Protein AF-A0A7S3CV18-F1 (afdb_monomer)

pLDDT: mean 75.21, std 20.58, range [26.09, 96.94]

Organism: NCBI:txid652834

Foldseek 3Di:
DDPDDDDPPPPDPPDPDDDDPDDPDALLCVLCVQFAPPCDPVNLVVVLVVQLVVVVVVCVVVVNCPPVSCCSRCQRSNLVSLLSQQAGRQLVRCCVVPVFPQSVCVVVVGRDPSSLLRHHVNRNRPSNSNVVSVVVSVVVCCVCVVVVVVVQVVCVVVVNNDDDPVCVVVDVCCVPVVDDPCNVVVCPPPVVVVVPD

Mean predicted aligned error: 12.47 Å

Structure (mmCIF, N/CA/C/O backbone):
data_AF-A0A7S3CV18-F1
#
_entry.id   AF-A0A7S3CV18-F1
#
loop_
_atom_site.group_PDB
_atom_site.id
_atom_site.type_symbol
_atom_site.label_atom_id
_atom_site.label_alt_id
_atom_site.label_comp_id
_atom_site.label_asym_id
_atom_site.label_entity_id
_atom_site.label_seq_id
_atom_site.pdbx_PDB_ins_code
_atom_site.Cartn_x
_atom_site.Cartn_y
_atom_site.Cartn_z
_atom_site.occupancy
_atom_site.B_iso_or_equiv
_atom_site.auth_seq_id
_atom_site.auth_comp_id
_atom_site.auth_asym_id
_atom_site.auth_atom_id
_atom_site.pdbx_PDB_model_num
ATOM 1 N N . MET A 1 1 ? -21.193 18.479 18.581 1.00 40.53 1 MET A N 1
ATOM 2 C CA . MET A 1 1 ? -20.188 17.439 18.271 1.00 40.53 1 MET A CA 1
ATOM 3 C C . MET A 1 1 ? -18.850 18.138 18.249 1.00 40.53 1 MET A C 1
ATOM 5 O O . MET A 1 1 ? -18.457 18.707 17.240 1.00 40.53 1 MET A O 1
ATOM 9 N N . GLU A 1 2 ? -18.282 18.232 19.445 1.00 37.47 2 GLU A N 1
ATOM 10 C CA . GLU A 1 2 ? -17.115 19.034 19.792 1.00 37.47 2 GLU A CA 1
ATOM 11 C C . GLU A 1 2 ? -15.860 18.413 19.170 1.00 37.47 2 GLU A C 1
ATOM 13 O O . GLU A 1 2 ? -15.551 17.247 19.414 1.00 37.47 2 GLU A O 1
ATOM 18 N N . VAL A 1 3 ? -15.134 19.193 18.375 1.00 45.50 3 VAL A N 1
ATOM 19 C CA . VAL A 1 3 ? -13.764 18.878 17.967 1.00 45.50 3 VAL A CA 1
ATOM 20 C C . VAL A 1 3 ? -12.894 18.998 19.217 1.00 45.50 3 VAL A C 1
ATOM 22 O O . VAL A 1 3 ? -12.478 20.096 19.588 1.00 45.50 3 VAL A O 1
ATOM 25 N N . ARG A 1 4 ? -12.652 17.885 19.917 1.00 48.25 4 ARG A N 1
ATOM 26 C CA . ARG A 1 4 ? -11.730 17.874 21.056 1.00 48.25 4 ARG A CA 1
ATOM 27 C C . ARG A 1 4 ? -10.293 17.806 20.544 1.00 48.25 4 ARG A C 1
ATOM 29 O O . ARG A 1 4 ? -9.749 16.747 20.261 1.00 48.25 4 ARG A O 1
ATOM 36 N N . ASN A 1 5 ? -9.713 18.995 20.416 1.00 42.56 5 ASN A N 1
ATOM 37 C CA . ASN A 1 5 ? -8.278 19.229 20.400 1.00 42.56 5 ASN A CA 1
ATOM 38 C C . ASN A 1 5 ? -7.624 18.732 21.701 1.00 42.56 5 ASN A C 1
ATOM 40 O O . ASN A 1 5 ? -8.216 18.855 22.774 1.00 42.56 5 ASN A O 1
ATOM 44 N N . ARG A 1 6 ? -6.345 18.348 21.566 1.00 40.69 6 ARG A N 1
ATOM 45 C CA . ARG A 1 6 ? -5.327 18.013 22.585 1.00 40.69 6 ARG A CA 1
ATOM 46 C C . ARG A 1 6 ? -5.141 16.529 22.907 1.00 40.69 6 ARG A C 1
ATOM 48 O O . ARG A 1 6 ? -5.521 16.078 23.976 1.00 40.69 6 ARG A O 1
ATOM 55 N N . ILE A 1 7 ? -4.364 15.856 22.058 1.00 36.19 7 ILE A N 1
ATOM 56 C CA . ILE A 1 7 ? -3.134 15.173 22.493 1.00 36.19 7 ILE A CA 1
ATOM 57 C C . ILE A 1 7 ? -2.077 15.475 21.418 1.00 36.19 7 ILE A C 1
ATOM 59 O O . ILE A 1 7 ? -2.326 15.189 20.246 1.00 36.19 7 ILE A O 1
ATOM 63 N N . PRO A 1 8 ? -0.927 16.093 21.740 1.00 30.08 8 PRO A N 1
ATOM 64 C CA . PRO A 1 8 ? 0.172 16.155 20.793 1.00 30.08 8 PRO A CA 1
ATOM 65 C C . PRO A 1 8 ? 0.725 14.729 20.655 1.00 30.08 8 PRO A C 1
ATOM 67 O O . PRO A 1 8 ? 1.385 14.217 21.555 1.00 30.08 8 PRO A O 1
ATOM 70 N N . CYS A 1 9 ? 0.406 14.054 19.549 1.00 33.41 9 CYS A N 1
ATOM 71 C CA . CYS A 1 9 ? 0.981 12.756 19.211 1.00 33.41 9 CYS A CA 1
ATOM 72 C C . CYS A 1 9 ? 2.443 12.968 18.775 1.00 33.41 9 CYS A C 1
ATOM 74 O O . CYS A 1 9 ? 2.769 12.998 17.594 1.00 33.41 9 CYS A O 1
ATOM 76 N N . VAL A 1 10 ? 3.321 13.211 19.750 1.00 32.41 10 VAL A N 1
ATOM 77 C CA . VAL A 1 10 ? 4.787 13.270 19.580 1.00 32.41 10 VAL A CA 1
ATOM 78 C C . VAL A 1 10 ? 5.453 11.933 19.927 1.00 32.41 10 VAL A C 1
ATOM 80 O O . VAL A 1 10 ? 6.674 11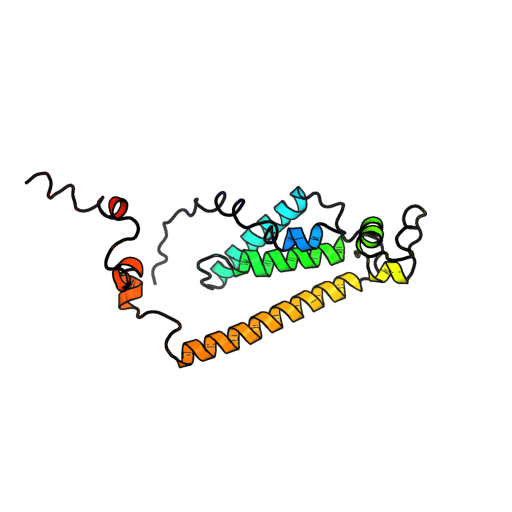.838 19.971 1.00 32.41 10 VAL A O 1
ATOM 83 N N . TYR A 1 11 ? 4.671 10.867 20.104 1.00 29.98 11 TYR A N 1
ATOM 84 C CA . TYR A 1 11 ? 5.161 9.530 20.438 1.00 29.98 11 TYR A CA 1
ATOM 85 C C . TYR A 1 11 ? 4.778 8.502 19.372 1.00 29.98 11 TYR A C 1
ATOM 87 O O . TYR A 1 11 ? 4.016 7.587 19.644 1.00 29.98 11 TYR A O 1
ATOM 95 N N . SER A 1 12 ? 5.309 8.626 18.154 1.00 30.47 12 SER A N 1
ATOM 96 C CA . SER A 1 12 ? 5.465 7.456 17.269 1.00 30.47 12 SER A CA 1
ATOM 97 C C . SER A 1 12 ? 6.468 7.711 16.143 1.00 30.47 12 SER A C 1
ATOM 99 O O . SER A 1 12 ? 6.214 7.478 14.968 1.00 30.47 12 SER A O 1
ATOM 101 N N . LEU A 1 13 ? 7.637 8.240 16.497 1.00 29.42 13 LEU A N 1
ATOM 102 C CA . LEU A 1 13 ? 8.781 8.310 15.580 1.00 29.42 13 LEU A CA 1
ATOM 103 C C . LEU A 1 13 ? 9.939 7.399 16.016 1.00 29.42 13 LEU A C 1
ATOM 105 O O . LEU A 1 13 ? 11.001 7.457 15.412 1.00 29.42 13 LEU A O 1
ATOM 109 N N . SER A 1 14 ? 9.762 6.534 17.033 1.00 31.19 14 SER A N 1
ATOM 110 C CA . SER A 1 14 ? 10.907 5.800 17.608 1.00 31.19 14 SER A CA 1
ATOM 111 C C . SER A 1 14 ? 10.683 4.369 18.139 1.00 31.19 14 SER A C 1
ATOM 113 O O . SER A 1 14 ? 11.620 3.828 18.718 1.00 31.19 14 SER A O 1
ATOM 115 N N . ALA A 1 15 ? 9.533 3.698 17.969 1.00 26.09 15 ALA A N 1
ATOM 116 C CA . ALA A 1 15 ? 9.282 2.448 18.725 1.00 26.09 15 ALA A CA 1
ATOM 117 C C . ALA A 1 15 ? 8.913 1.177 17.932 1.00 26.09 15 ALA A C 1
ATOM 119 O O . ALA A 1 15 ? 8.657 0.145 18.542 1.00 26.09 15 ALA A O 1
ATOM 120 N N . CYS A 1 16 ? 8.949 1.180 16.597 1.00 29.22 16 CYS A N 1
ATOM 121 C CA . CYS A 1 16 ? 8.680 -0.032 15.797 1.00 29.22 16 CYS A CA 1
ATOM 122 C C . CYS A 1 16 ? 9.801 -0.395 14.813 1.00 29.22 16 CYS A C 1
ATOM 124 O O . CYS A 1 16 ? 9.555 -1.028 13.792 1.00 29.22 16 CYS A O 1
ATOM 126 N N . PHE A 1 17 ? 11.045 -0.022 15.130 1.00 32.38 17 PHE A N 1
ATOM 127 C CA . PHE A 1 17 ? 12.197 -0.285 14.261 1.00 32.38 17 PHE A CA 1
ATOM 128 C C . PHE A 1 17 ? 13.063 -1.503 14.645 1.00 32.38 17 PHE A C 1
ATOM 130 O O . PHE A 1 17 ? 14.022 -1.762 13.930 1.00 32.38 17 PHE A O 1
ATOM 137 N N . CYS A 1 18 ? 12.772 -2.276 15.710 1.00 26.77 18 CYS A N 1
ATOM 138 C CA . CYS A 1 18 ? 13.787 -3.222 16.223 1.00 26.77 18 CYS A CA 1
ATOM 139 C C . CYS A 1 18 ? 13.403 -4.651 16.656 1.00 26.77 18 CYS A C 1
ATOM 141 O O . CYS A 1 18 ? 14.340 -5.389 16.932 1.00 26.77 18 CYS A O 1
ATOM 143 N N . LEU A 1 19 ? 12.149 -5.118 16.749 1.00 26.52 19 LEU A N 1
ATOM 144 C CA . LEU A 1 19 ? 11.903 -6.403 17.455 1.00 26.52 19 LEU A CA 1
ATOM 145 C C . LEU A 1 19 ? 10.909 -7.377 16.804 1.00 26.52 19 LEU A C 1
ATOM 147 O O . LEU A 1 19 ? 10.113 -8.000 17.498 1.00 26.52 19 LEU A O 1
ATOM 151 N N . LEU A 1 20 ? 11.007 -7.591 15.489 1.00 31.91 20 LEU A N 1
ATOM 152 C CA . LEU A 1 20 ? 10.551 -8.845 14.874 1.00 31.91 20 LEU A CA 1
ATOM 153 C C . LEU A 1 20 ? 11.625 -9.368 13.905 1.00 31.91 20 LEU A C 1
ATOM 155 O O . LEU A 1 20 ? 12.217 -8.580 13.166 1.00 31.91 20 LEU A O 1
ATOM 159 N N . PRO A 1 21 ? 11.926 -10.677 13.934 1.00 30.72 21 PRO A N 1
ATOM 160 C CA . PRO A 1 21 ? 13.093 -11.257 13.282 1.00 30.72 21 PRO A CA 1
ATOM 161 C C . PRO A 1 21 ? 12.967 -11.142 11.760 1.00 30.72 21 PRO A C 1
ATOM 163 O O . PRO A 1 21 ? 12.144 -11.820 11.168 1.00 30.72 21 PRO A O 1
ATOM 166 N N . PHE A 1 22 ? 13.775 -10.283 11.134 1.00 33.06 22 PHE A N 1
ATOM 167 C CA . PHE A 1 22 ? 14.189 -10.308 9.717 1.00 33.06 22 PHE A CA 1
ATOM 168 C C . PHE A 1 22 ? 13.138 -10.446 8.583 1.00 33.06 22 PHE A C 1
ATOM 170 O O . PHE A 1 22 ? 13.534 -10.445 7.420 1.00 33.06 22 PHE A O 1
ATOM 177 N N . SER A 1 23 ? 11.827 -10.470 8.844 1.00 35.78 23 SER A N 1
ATOM 178 C CA . SER A 1 23 ? 10.788 -10.629 7.807 1.00 35.78 23 SER A CA 1
ATOM 179 C C . SER A 1 23 ? 9.775 -9.481 7.712 1.00 35.78 23 SER A C 1
ATOM 181 O O . SER A 1 23 ? 8.882 -9.539 6.873 1.00 35.78 23 SER A O 1
ATOM 183 N N . SER A 1 24 ? 9.893 -8.438 8.541 1.00 38.50 24 SER A N 1
ATOM 184 C CA . SER A 1 24 ? 8.868 -7.377 8.656 1.00 38.50 24 SER A CA 1
ATOM 185 C C . SER A 1 24 ? 9.398 -5.958 8.428 1.00 38.50 24 SER A C 1
ATOM 187 O O . SER A 1 24 ? 8.759 -4.979 8.811 1.00 38.50 24 SER A O 1
ATOM 189 N N . PHE A 1 25 ? 10.563 -5.819 7.795 1.00 40.62 25 PHE A N 1
ATOM 190 C CA . PHE A 1 25 ? 11.107 -4.514 7.432 1.00 40.62 25 PHE A CA 1
ATOM 191 C C . PHE A 1 25 ? 10.325 -3.965 6.236 1.00 40.62 25 PHE A C 1
ATOM 193 O O . PHE A 1 25 ? 10.581 -4.381 5.116 1.00 40.62 25 PHE A O 1
ATOM 200 N N . CYS A 1 26 ? 9.357 -3.083 6.514 1.00 39.34 26 CYS A N 1
ATOM 201 C CA . CYS A 1 26 ? 8.642 -2.194 5.591 1.00 39.34 26 CYS A CA 1
ATOM 202 C C . CYS A 1 26 ? 8.194 -2.845 4.254 1.00 39.34 26 CYS A C 1
ATOM 204 O O . CYS A 1 26 ? 9.029 -3.150 3.407 1.00 39.34 26 CYS A O 1
ATOM 206 N N . PRO A 1 27 ? 6.885 -3.002 3.974 1.00 45.09 27 PRO A N 1
ATOM 207 C CA . PRO A 1 27 ? 6.435 -3.623 2.722 1.00 45.09 27 PRO A CA 1
ATOM 208 C C . PRO A 1 27 ? 6.989 -2.940 1.453 1.00 45.09 27 PRO A C 1
ATOM 210 O O . PRO A 1 27 ? 7.131 -3.597 0.424 1.00 45.09 27 PRO A O 1
ATOM 213 N N . SER A 1 28 ? 7.406 -1.667 1.529 1.00 45.19 28 SER A N 1
ATOM 214 C CA . SER A 1 28 ? 8.133 -0.993 0.443 1.00 45.19 28 SER A CA 1
ATOM 215 C C . SER A 1 28 ? 9.595 -1.402 0.293 1.00 45.19 28 SER A C 1
ATOM 217 O O . SER A 1 28 ? 10.126 -1.368 -0.812 1.00 45.19 28 SER A O 1
ATOM 219 N N . PHE A 1 29 ? 10.250 -1.791 1.382 1.00 45.47 29 PHE A N 1
ATOM 220 C CA . PHE A 1 29 ? 11.656 -2.180 1.402 1.00 45.47 29 PHE A CA 1
ATOM 221 C C . PHE A 1 29 ? 11.851 -3.600 0.875 1.00 45.47 29 PHE A C 1
ATOM 223 O O . PHE A 1 29 ? 12.773 -3.821 0.103 1.00 45.47 29 PHE A O 1
ATOM 230 N N . TYR A 1 30 ? 10.959 -4.542 1.206 1.00 44.94 30 TYR A N 1
ATOM 231 C CA . TYR A 1 30 ? 11.066 -5.924 0.711 1.00 44.94 30 TYR A CA 1
ATOM 232 C C . TYR A 1 30 ? 10.720 -6.059 -0.782 1.00 44.94 30 TYR A C 1
ATOM 234 O O . TYR A 1 30 ? 11.309 -6.876 -1.481 1.00 44.94 30 TYR A O 1
ATOM 242 N N . ALA A 1 31 ? 9.800 -5.234 -1.296 1.00 46.31 31 ALA A N 1
ATOM 243 C CA . ALA A 1 31 ? 9.518 -5.187 -2.732 1.00 46.31 31 ALA A CA 1
ATOM 244 C C . ALA A 1 31 ? 10.684 -4.559 -3.525 1.00 46.31 31 ALA A C 1
ATOM 246 O O . ALA A 1 31 ? 10.977 -4.989 -4.639 1.00 46.31 31 ALA A O 1
ATOM 247 N N . ALA A 1 32 ? 11.365 -3.561 -2.949 1.00 48.31 32 ALA A N 1
ATOM 248 C CA . ALA A 1 32 ? 12.416 -2.802 -3.625 1.00 48.31 32 ALA A CA 1
ATOM 249 C C . ALA A 1 32 ? 13.847 -3.346 -3.424 1.00 48.31 32 ALA A C 1
ATOM 251 O O . ALA A 1 32 ? 14.722 -3.010 -4.217 1.00 48.31 32 ALA A O 1
ATOM 252 N N . SER A 1 33 ? 14.110 -4.179 -2.410 1.00 52.44 33 SER A N 1
ATOM 253 C CA . SER A 1 33 ? 15.471 -4.596 -2.015 1.00 52.44 33 SER A CA 1
ATOM 254 C C . SER A 1 33 ? 16.206 -5.495 -3.016 1.00 52.44 33 SER A C 1
ATOM 256 O O . SER A 1 33 ? 17.410 -5.684 -2.868 1.00 52.44 33 SER A O 1
ATOM 258 N N . GLY A 1 34 ? 15.513 -6.043 -4.018 1.00 56.22 34 GLY A N 1
ATOM 259 C CA . GLY A 1 34 ? 16.128 -6.828 -5.092 1.00 56.22 34 GLY A CA 1
ATOM 260 C C . GLY A 1 34 ? 16.497 -5.974 -6.313 1.00 56.22 34 GLY A C 1
ATOM 261 O O . GLY A 1 34 ? 17.673 -5.696 -6.530 1.00 56.22 34 GLY A O 1
ATOM 262 N N . PRO A 1 35 ? 15.520 -5.552 -7.142 1.00 53.25 35 PRO A N 1
ATOM 263 C CA . PRO A 1 35 ? 15.814 -4.983 -8.456 1.00 53.25 35 PRO A CA 1
ATOM 264 C C . PRO A 1 35 ? 15.966 -3.451 -8.521 1.00 53.25 35 PRO A C 1
ATOM 266 O O . PRO A 1 35 ? 16.275 -2.937 -9.595 1.00 53.25 35 PRO A O 1
ATOM 269 N N . VAL A 1 36 ? 15.714 -2.693 -7.445 1.00 55.16 36 VAL A N 1
ATOM 270 C CA . VAL A 1 36 ? 15.617 -1.219 -7.498 1.00 55.16 36 VAL A CA 1
ATOM 271 C C . VAL A 1 36 ? 16.916 -0.571 -7.032 1.00 55.16 36 VAL A C 1
ATOM 273 O O . VAL A 1 36 ? 17.214 -0.567 -5.845 1.00 55.16 36 VAL A O 1
ATOM 276 N N . THR A 1 37 ? 17.698 -0.006 -7.949 1.00 56.94 37 THR A N 1
ATOM 277 C CA . THR A 1 37 ? 19.105 0.332 -7.649 1.00 56.94 37 THR A CA 1
ATOM 278 C C . THR A 1 37 ? 19.547 1.748 -7.936 1.00 56.94 37 THR A C 1
ATOM 280 O O . THR A 1 37 ? 20.731 2.049 -7.828 1.00 56.94 37 THR A O 1
ATOM 283 N N . TYR A 1 38 ? 18.604 2.653 -8.192 1.00 53.03 38 TYR A N 1
ATOM 284 C CA . TYR A 1 38 ? 18.920 4.083 -8.221 1.00 53.03 38 TYR A CA 1
ATOM 285 C C . TYR A 1 38 ? 18.286 4.883 -7.090 1.00 53.03 38 TYR A C 1
ATOM 287 O O . TYR A 1 38 ? 18.886 5.846 -6.625 1.00 53.03 38 TYR A O 1
ATOM 295 N N . LEU A 1 39 ? 17.111 4.475 -6.600 1.00 60.50 39 LEU A N 1
ATOM 296 C CA . LEU A 1 39 ? 16.618 5.028 -5.347 1.00 60.50 39 LEU A CA 1
ATOM 297 C C . LEU A 1 39 ? 17.489 4.459 -4.239 1.00 60.50 39 LEU A C 1
ATOM 299 O O . LEU A 1 39 ? 17.452 3.257 -3.959 1.00 60.50 39 LEU A O 1
ATOM 303 N N . SER A 1 40 ? 18.282 5.325 -3.616 1.00 60.81 40 SER A N 1
ATOM 304 C CA . SER A 1 40 ? 18.926 4.954 -2.372 1.00 60.81 40 SER A CA 1
ATOM 305 C C . SER A 1 40 ? 17.832 4.539 -1.384 1.00 60.81 40 SER A C 1
ATOM 307 O O . SER A 1 40 ? 16.691 5.007 -1.445 1.00 60.81 40 SER A O 1
ATOM 309 N N . HIS A 1 41 ? 18.155 3.658 -0.441 1.00 67.00 41 HIS A N 1
ATOM 310 C CA . HIS A 1 41 ? 17.218 3.289 0.623 1.00 67.00 41 HIS A CA 1
ATOM 311 C C . HIS A 1 41 ? 16.655 4.514 1.370 1.00 67.00 41 HIS A C 1
ATOM 313 O O . HIS A 1 41 ? 15.549 4.461 1.904 1.00 67.00 41 HIS A O 1
ATOM 319 N N . ILE A 1 42 ? 17.388 5.632 1.342 1.00 75.69 42 ILE A N 1
ATOM 320 C CA . ILE A 1 42 ? 16.976 6.931 1.868 1.00 75.69 42 ILE A CA 1
ATOM 321 C C . ILE A 1 42 ? 15.847 7.538 1.025 1.00 75.69 42 ILE A C 1
ATOM 323 O O . ILE A 1 42 ? 14.848 7.974 1.589 1.00 75.69 42 ILE A O 1
ATOM 327 N N . ASP A 1 43 ? 15.943 7.521 -0.305 1.00 80.31 43 ASP A N 1
ATOM 328 C CA . ASP A 1 43 ? 14.910 8.088 -1.184 1.00 80.31 43 ASP A CA 1
ATOM 329 C C . ASP A 1 43 ? 13.587 7.326 -1.056 1.00 80.31 43 ASP A C 1
ATOM 331 O O . ASP A 1 43 ? 12.520 7.930 -0.930 1.00 80.31 43 ASP A O 1
ATOM 335 N N . VAL A 1 44 ? 13.651 5.989 -1.007 1.00 79.88 44 VAL A N 1
ATOM 336 C CA . VAL A 1 44 ? 12.465 5.147 -0.767 1.00 79.88 44 VAL A CA 1
ATOM 337 C C . VAL A 1 44 ? 11.851 5.461 0.598 1.00 79.88 44 VAL A C 1
ATOM 339 O O . VAL A 1 44 ? 10.629 5.561 0.707 1.00 79.88 44 VAL A O 1
ATOM 342 N N . ALA A 1 45 ? 12.674 5.673 1.629 1.00 81.12 45 ALA A N 1
ATOM 343 C CA . ALA A 1 45 ? 12.196 6.043 2.959 1.00 81.12 45 ALA A CA 1
ATOM 344 C C . ALA A 1 45 ? 11.523 7.427 2.977 1.00 81.12 45 ALA A C 1
ATOM 346 O O . ALA A 1 45 ? 10.474 7.585 3.603 1.00 81.12 45 ALA A O 1
ATOM 347 N N . VAL A 1 46 ? 12.068 8.413 2.257 1.00 89.44 46 VAL A N 1
ATOM 348 C CA . VAL A 1 46 ? 11.464 9.750 2.128 1.00 89.44 46 VAL A CA 1
ATOM 349 C C . VAL A 1 46 ? 10.111 9.669 1.418 1.00 89.44 46 VAL A C 1
ATOM 351 O O . VAL A 1 46 ? 9.129 10.236 1.901 1.00 89.44 46 VAL A O 1
ATOM 354 N N . LEU A 1 47 ? 10.030 8.926 0.311 1.00 88.44 47 LEU A N 1
ATOM 355 C CA . LEU A 1 47 ? 8.778 8.724 -0.422 1.00 88.44 47 LEU A CA 1
ATOM 356 C C . LEU A 1 47 ? 7.733 7.987 0.426 1.00 88.44 47 LEU A C 1
ATOM 358 O O . LEU A 1 47 ? 6.568 8.387 0.449 1.00 88.44 47 LEU A O 1
ATOM 362 N N . ALA A 1 48 ? 8.147 6.956 1.165 1.00 86.88 48 ALA A N 1
ATOM 363 C CA . ALA A 1 48 ? 7.284 6.235 2.094 1.00 86.88 48 ALA A CA 1
ATOM 364 C C . ALA A 1 48 ? 6.770 7.145 3.220 1.00 86.88 48 ALA A C 1
ATOM 366 O O . ALA A 1 48 ? 5.574 7.141 3.509 1.00 86.88 48 ALA A O 1
ATOM 367 N N . GLY A 1 49 ? 7.634 7.975 3.811 1.00 88.00 49 GLY A N 1
ATOM 368 C CA . GLY A 1 49 ? 7.244 8.949 4.832 1.00 88.00 49 GLY A CA 1
ATOM 369 C C . GLY A 1 49 ? 6.237 9.975 4.307 1.00 88.00 49 GLY A C 1
ATOM 370 O O . GLY A 1 49 ? 5.215 10.227 4.945 1.00 88.00 49 GLY A O 1
ATOM 371 N N . ALA A 1 50 ? 6.469 10.518 3.109 1.00 93.19 50 ALA A N 1
ATOM 372 C CA . ALA A 1 50 ? 5.537 11.445 2.470 1.00 93.19 50 ALA A CA 1
ATOM 373 C C . ALA A 1 50 ? 4.177 10.787 2.174 1.00 93.19 50 ALA A C 1
ATOM 375 O O . ALA A 1 50 ? 3.129 11.378 2.448 1.00 93.19 50 ALA A O 1
ATOM 376 N N . ALA A 1 51 ? 4.181 9.553 1.662 1.00 92.38 51 ALA A N 1
ATOM 377 C CA . ALA A 1 51 ? 2.962 8.797 1.391 1.00 92.38 51 ALA A CA 1
ATOM 378 C C . ALA A 1 51 ? 2.194 8.445 2.670 1.00 92.38 51 ALA A C 1
ATOM 380 O O . ALA A 1 51 ? 0.972 8.582 2.687 1.00 92.38 51 ALA A O 1
ATOM 381 N N . TYR A 1 52 ? 2.892 8.074 3.747 1.00 94.62 52 TYR A N 1
ATOM 382 C CA . TYR A 1 52 ? 2.296 7.858 5.065 1.00 94.62 52 TYR A CA 1
ATOM 383 C C . TYR A 1 52 ? 1.588 9.118 5.566 1.00 94.62 52 TYR A C 1
ATOM 385 O O . TYR A 1 52 ? 0.393 9.076 5.855 1.00 94.62 52 TYR A O 1
ATOM 393 N N . VAL A 1 53 ? 2.293 10.255 5.613 1.00 95.75 53 VAL A N 1
ATOM 394 C CA . VAL A 1 53 ? 1.724 11.521 6.103 1.00 95.75 53 VAL A CA 1
ATOM 395 C C . VAL A 1 53 ? 0.524 11.929 5.251 1.00 95.75 53 VAL A C 1
ATOM 397 O O . VAL A 1 53 ? -0.511 12.320 5.794 1.00 95.75 53 VAL A O 1
ATOM 400 N N . GLY A 1 54 ? 0.629 11.805 3.925 1.00 95.88 54 GLY A N 1
ATOM 401 C CA . GLY A 1 54 ? -0.475 12.078 3.008 1.00 95.88 54 GLY A CA 1
ATOM 402 C C . GLY A 1 54 ? -1.688 11.177 3.253 1.00 95.88 54 GLY A C 1
ATOM 403 O O . GLY A 1 54 ? -2.809 11.679 3.344 1.00 95.88 54 GLY A O 1
ATOM 404 N N . ALA A 1 55 ? -1.471 9.869 3.407 1.00 94.19 55 ALA A N 1
ATOM 405 C CA . ALA A 1 55 ? -2.524 8.888 3.655 1.00 94.19 55 ALA A CA 1
ATOM 406 C C . ALA A 1 55 ? -3.190 9.077 5.027 1.00 94.19 55 ALA A C 1
ATOM 408 O O . ALA A 1 55 ? -4.415 9.074 5.105 1.00 94.19 55 ALA A O 1
ATOM 409 N N . HIS A 1 56 ? -2.416 9.333 6.082 1.00 95.31 56 HIS A N 1
ATOM 410 C CA . HIS A 1 56 ? -2.937 9.651 7.413 1.00 95.31 56 HIS A CA 1
ATOM 411 C C . HIS A 1 56 ? -3.872 10.872 7.369 1.00 95.31 56 HIS A C 1
ATOM 413 O O . HIS A 1 56 ? -5.037 10.802 7.762 1.00 95.31 56 HIS A O 1
ATOM 419 N N . HIS A 1 57 ? -3.417 11.984 6.777 1.00 95.94 57 HIS A N 1
ATOM 420 C CA . HIS A 1 57 ? -4.250 13.184 6.638 1.00 95.94 57 HIS A CA 1
ATOM 421 C C . HIS A 1 57 ? -5.464 12.957 5.730 1.00 95.94 57 HIS A C 1
ATOM 423 O O . HIS A 1 57 ? -6.506 13.588 5.927 1.00 95.94 57 HIS A O 1
ATOM 429 N N . LEU A 1 58 ? -5.350 12.081 4.730 1.00 96.44 58 LEU A N 1
ATOM 430 C CA . LEU A 1 58 ? -6.475 11.689 3.889 1.00 96.44 58 LEU A CA 1
ATOM 431 C C . LEU A 1 58 ? -7.533 10.936 4.703 1.00 96.44 58 LEU A C 1
ATOM 433 O O . LEU A 1 58 ? -8.705 11.296 4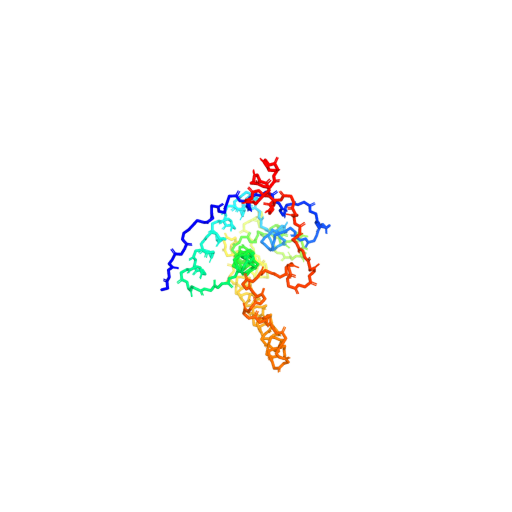.617 1.00 96.44 58 LEU A O 1
ATOM 437 N N . LEU A 1 59 ? -7.148 9.956 5.524 1.00 94.44 59 LEU A N 1
ATOM 438 C CA . LEU A 1 59 ? -8.095 9.218 6.367 1.00 94.44 59 LEU A CA 1
ATOM 439 C C . LEU A 1 59 ? -8.773 10.121 7.400 1.00 94.44 59 LEU A C 1
ATOM 441 O O . LEU A 1 59 ? -9.997 10.065 7.537 1.00 94.44 59 LEU A O 1
ATOM 445 N N . LEU A 1 60 ? -8.025 11.040 8.020 1.00 94.00 60 LEU A N 1
ATOM 446 C CA . LEU A 1 60 ? -8.598 12.055 8.910 1.00 94.00 60 LEU A CA 1
ATOM 447 C C . LEU A 1 60 ? -9.622 12.942 8.188 1.00 94.00 60 LEU A C 1
ATOM 449 O O . LEU A 1 60 ? -10.714 13.185 8.707 1.00 94.00 60 LEU A O 1
ATOM 453 N N . LYS A 1 61 ? -9.316 13.394 6.963 1.00 96.50 61 LYS A N 1
ATOM 454 C CA . LYS A 1 61 ? -10.259 14.173 6.138 1.00 96.50 61 LYS A CA 1
ATOM 455 C C . LYS A 1 61 ? -11.506 13.371 5.769 1.00 96.50 61 LYS A C 1
ATOM 457 O O . LYS A 1 61 ? -12.597 13.938 5.727 1.00 96.50 61 LYS A O 1
ATOM 462 N N . LEU A 1 62 ? -11.352 12.073 5.521 1.00 96.06 62 LEU A N 1
ATOM 463 C CA . LEU A 1 62 ? -12.450 11.155 5.219 1.00 96.06 62 LEU A CA 1
ATOM 464 C C . LEU A 1 62 ? -13.217 10.697 6.470 1.00 96.06 62 LEU A C 1
ATOM 466 O O . LEU A 1 62 ? -14.225 10.007 6.329 1.00 96.06 62 LEU A O 1
ATOM 470 N N . LYS A 1 63 ? -12.786 11.104 7.675 1.00 95.50 63 LYS A N 1
ATOM 471 C CA . LYS A 1 63 ? -13.347 10.671 8.966 1.00 95.50 63 LYS A CA 1
ATOM 472 C C . LYS A 1 63 ? -13.347 9.146 9.123 1.00 95.50 63 LYS A C 1
ATOM 474 O O . LYS A 1 63 ? -14.276 8.576 9.694 1.00 95.50 63 LYS A O 1
ATOM 479 N N . ILE A 1 64 ? -12.317 8.498 8.587 1.00 94.00 64 ILE A N 1
ATOM 480 C CA . ILE A 1 64 ? -12.064 7.073 8.779 1.00 94.00 64 ILE A CA 1
ATOM 481 C C . ILE A 1 64 ? -11.173 6.948 10.012 1.00 94.00 64 ILE A C 1
ATOM 483 O O . ILE A 1 64 ? -10.050 7.445 10.015 1.00 94.00 64 ILE A O 1
ATOM 487 N N . ASP A 1 65 ? -11.709 6.322 11.055 1.00 89.31 65 ASP A N 1
ATOM 488 C CA . ASP A 1 65 ? -11.017 6.109 12.323 1.00 89.31 65 ASP A CA 1
ATOM 489 C C . ASP A 1 65 ? -10.197 4.815 12.253 1.00 89.31 65 ASP A C 1
ATOM 491 O O . ASP A 1 65 ? -10.718 3.715 12.453 1.00 89.31 65 ASP A O 1
ATOM 495 N N . ASP A 1 66 ? -8.929 4.958 11.872 1.00 91.62 66 ASP A N 1
ATOM 496 C CA . ASP A 1 66 ? -7.924 3.897 11.894 1.00 91.62 66 ASP A CA 1
ATOM 497 C C . ASP A 1 66 ? -7.025 4.098 13.126 1.00 91.62 66 ASP A C 1
ATOM 499 O O . ASP A 1 66 ? -6.081 4.887 13.072 1.00 91.62 66 ASP A O 1
ATOM 503 N N . PRO A 1 67 ? -7.308 3.423 14.256 1.00 87.38 67 PRO A N 1
ATOM 504 C CA . PRO A 1 67 ? -6.713 3.756 15.552 1.00 87.38 67 PRO A CA 1
ATOM 505 C C . PRO A 1 67 ? -5.201 3.516 15.625 1.00 87.38 67 PRO A C 1
ATOM 507 O O . PRO A 1 67 ? -4.553 4.008 16.545 1.00 87.38 67 PRO A O 1
ATOM 510 N N . LEU A 1 68 ? -4.646 2.733 14.696 1.00 89.50 68 LEU A N 1
ATOM 511 C CA . LEU A 1 68 ? -3.229 2.367 14.669 1.00 89.50 68 LEU A CA 1
ATOM 512 C C . LEU A 1 68 ? -2.512 2.859 13.406 1.00 89.50 68 LEU A C 1
ATOM 514 O O . LEU A 1 68 ? -1.362 2.479 13.195 1.00 89.50 68 LEU A O 1
ATOM 518 N N . ASP A 1 69 ? -3.181 3.645 12.553 1.00 90.50 69 ASP A N 1
ATOM 519 C CA . ASP A 1 69 ? -2.683 4.007 11.219 1.00 90.50 69 ASP A CA 1
ATOM 520 C C . ASP A 1 69 ? -2.206 2.778 10.408 1.00 90.50 69 ASP A C 1
ATOM 522 O O . ASP A 1 69 ? -1.236 2.830 9.637 1.00 90.50 69 ASP A O 1
ATOM 526 N N . ALA A 1 70 ? -2.916 1.652 10.546 1.00 89.81 70 ALA A N 1
ATOM 527 C CA . ALA A 1 70 ? -2.583 0.406 9.868 1.00 89.81 70 ALA A CA 1
ATOM 528 C C . ALA A 1 70 ? -2.752 0.520 8.342 1.00 89.81 70 ALA A C 1
ATOM 530 O O . ALA A 1 70 ? -1.909 0.037 7.580 1.00 89.81 70 ALA A O 1
ATOM 531 N N . ALA A 1 71 ? -3.810 1.176 7.865 1.00 89.00 71 ALA A N 1
ATOM 532 C CA . ALA A 1 71 ? -4.042 1.377 6.441 1.00 89.00 71 ALA A CA 1
ATOM 533 C C . ALA A 1 71 ? -2.988 2.309 5.806 1.00 89.00 71 ALA A C 1
ATOM 535 O O . ALA A 1 71 ? -2.399 1.895 4.803 1.00 89.00 71 ALA A O 1
ATOM 536 N N . PRO A 1 72 ? -2.661 3.504 6.346 1.00 92.31 72 PRO A N 1
ATOM 537 C CA . PRO A 1 72 ? -1.580 4.349 5.834 1.00 92.31 72 PRO A CA 1
ATOM 538 C C . PRO A 1 72 ? -0.247 3.611 5.663 1.00 92.31 72 PRO A C 1
ATOM 540 O O . PRO A 1 72 ? 0.355 3.691 4.589 1.00 92.31 72 PRO A O 1
ATOM 543 N N . ILE A 1 73 ? 0.198 2.849 6.670 1.00 88.44 73 ILE A N 1
ATOM 544 C CA . ILE A 1 73 ? 1.520 2.204 6.639 1.00 88.44 73 ILE A CA 1
ATOM 545 C C . ILE A 1 73 ? 1.555 0.889 5.843 1.00 88.44 73 ILE A C 1
ATOM 547 O O . ILE A 1 73 ? 2.570 0.580 5.218 1.00 88.44 73 ILE A O 1
ATOM 551 N N . HIS A 1 74 ? 0.467 0.112 5.816 1.00 86.38 74 HIS A N 1
ATOM 552 C CA . HIS A 1 74 ? 0.455 -1.183 5.126 1.00 86.38 74 HIS A CA 1
ATOM 553 C C . HIS A 1 74 ? -0.163 -1.121 3.729 1.00 86.38 74 HIS A C 1
ATOM 555 O O . HIS A 1 74 ? 0.396 -1.702 2.800 1.00 86.38 74 HIS A O 1
ATOM 561 N N . LEU A 1 75 ? -1.284 -0.415 3.549 1.00 88.56 75 LEU A N 1
ATOM 562 C CA . LEU A 1 75 ? -1.966 -0.335 2.256 1.00 88.56 75 LEU A CA 1
ATOM 563 C C . LEU A 1 75 ? -1.313 0.706 1.346 1.00 88.56 75 LEU A C 1
ATOM 565 O O . LEU A 1 75 ? -0.891 0.370 0.244 1.00 88.56 75 LEU A O 1
ATOM 569 N N . PHE A 1 76 ? -1.208 1.960 1.793 1.00 90.38 76 PHE A N 1
ATOM 570 C CA . PHE A 1 76 ? -0.735 3.049 0.930 1.00 90.38 76 PHE A CA 1
ATOM 571 C C . PHE A 1 76 ? 0.776 2.978 0.702 1.00 90.38 76 PHE A C 1
ATOM 573 O O . PHE A 1 76 ? 1.230 2.940 -0.442 1.00 90.38 76 PHE A O 1
ATOM 580 N N . VAL A 1 77 ? 1.558 2.907 1.780 1.00 90.81 77 VAL A N 1
ATOM 581 C CA . VAL A 1 77 ? 3.022 2.795 1.688 1.00 90.81 77 VAL A CA 1
ATOM 582 C C . VAL A 1 77 ? 3.438 1.455 1.063 1.00 90.81 77 VAL A C 1
ATOM 584 O O . VAL A 1 77 ? 4.330 1.422 0.211 1.00 90.81 77 VAL A O 1
ATOM 587 N N . GLY A 1 78 ? 2.742 0.360 1.385 1.00 84.19 78 GLY A N 1
ATOM 588 C CA . GLY A 1 78 ? 2.959 -0.936 0.737 1.00 84.19 78 GLY A CA 1
ATOM 589 C C . GLY A 1 78 ? 2.699 -0.899 -0.772 1.00 84.19 78 GLY A C 1
ATOM 590 O O . GLY A 1 78 ? 3.561 -1.312 -1.548 1.00 84.19 78 GLY A O 1
ATOM 591 N N . ALA A 1 79 ? 1.567 -0.332 -1.205 1.00 89.19 79 ALA A N 1
ATOM 592 C CA . ALA A 1 79 ? 1.254 -0.171 -2.626 1.00 89.19 79 ALA A CA 1
ATOM 593 C C . ALA A 1 79 ? 2.283 0.710 -3.348 1.00 89.19 79 ALA A C 1
ATOM 595 O O . ALA A 1 79 ? 2.714 0.363 -4.446 1.00 89.19 79 ALA A O 1
ATOM 596 N N .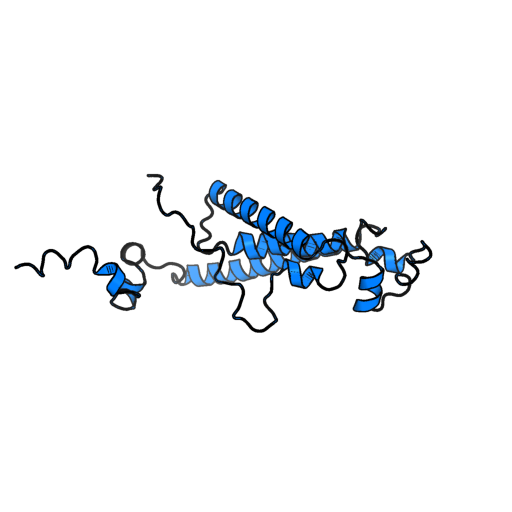 LEU A 1 80 ? 2.731 1.808 -2.726 1.00 89.75 80 LEU A N 1
ATOM 597 C CA . LEU A 1 80 ? 3.803 2.638 -3.277 1.00 89.75 80 LEU A CA 1
ATOM 598 C C . LEU A 1 80 ? 5.074 1.817 -3.518 1.00 89.75 80 LEU A C 1
ATOM 600 O O . LEU A 1 80 ? 5.669 1.917 -4.585 1.00 89.75 80 LEU A O 1
ATOM 604 N N . GLY A 1 81 ? 5.457 0.973 -2.563 1.00 84.25 81 GLY A N 1
ATOM 605 C CA . GLY A 1 81 ? 6.596 0.068 -2.698 1.00 84.25 81 GLY A CA 1
ATOM 606 C C . GLY A 1 81 ? 6.523 -0.830 -3.927 1.00 84.25 81 GLY A C 1
ATOM 607 O O . GLY A 1 81 ? 7.460 -0.890 -4.719 1.00 84.25 81 GLY A O 1
ATOM 608 N N . VAL A 1 82 ? 5.374 -1.477 -4.111 1.00 88.00 82 VAL A N 1
ATOM 609 C CA . VAL A 1 82 ? 5.102 -2.348 -5.262 1.00 88.00 82 VAL A CA 1
ATOM 610 C C . VAL A 1 82 ? 5.123 -1.556 -6.579 1.00 88.00 82 VAL A C 1
ATOM 612 O O . VAL A 1 82 ? 5.698 -2.009 -7.569 1.00 88.00 82 VAL A O 1
ATOM 615 N N . LEU A 1 83 ? 4.582 -0.333 -6.593 1.00 91.06 83 LEU A N 1
ATOM 616 C CA . LEU A 1 83 ? 4.643 0.549 -7.764 1.00 91.06 83 LEU A CA 1
ATOM 617 C C . LEU A 1 83 ? 6.073 0.975 -8.107 1.00 91.06 83 LEU A C 1
ATOM 619 O O . LEU A 1 83 ? 6.429 0.997 -9.286 1.00 91.06 83 LEU A O 1
ATOM 623 N N . LEU A 1 84 ? 6.905 1.284 -7.108 1.00 89.69 84 LEU A N 1
ATOM 624 C CA . LEU A 1 84 ? 8.299 1.677 -7.330 1.00 89.69 84 LEU A CA 1
ATOM 625 C C . LEU A 1 84 ? 9.092 0.582 -8.055 1.00 89.69 84 LEU A C 1
ATOM 627 O O . LEU A 1 84 ? 9.919 0.916 -8.899 1.00 89.69 84 LEU A O 1
ATOM 631 N N . VAL A 1 85 ? 8.788 -0.701 -7.833 1.00 87.25 85 VAL A N 1
ATOM 632 C CA . VAL A 1 85 ? 9.368 -1.806 -8.623 1.00 87.25 85 VAL A CA 1
ATOM 633 C C . VAL A 1 85 ? 9.006 -1.675 -10.105 1.00 87.25 85 VAL A C 1
ATOM 635 O O . VAL A 1 85 ? 9.875 -1.777 -10.968 1.00 87.25 85 VAL A O 1
ATOM 638 N N . GLY A 1 86 ? 7.741 -1.383 -10.418 1.00 89.00 86 GLY A N 1
ATOM 639 C CA . GLY A 1 86 ? 7.268 -1.207 -11.796 1.00 89.00 86 GLY A CA 1
ATOM 640 C C . GLY A 1 86 ? 7.924 -0.039 -12.541 1.00 89.00 86 GLY A C 1
ATOM 641 O O . GLY A 1 86 ? 8.062 -0.084 -13.764 1.00 89.00 86 GLY A O 1
ATOM 642 N N . PHE A 1 87 ? 8.367 0.991 -11.819 1.00 90.44 87 PHE A N 1
ATOM 643 C CA . PHE A 1 87 ? 9.081 2.128 -12.403 1.00 90.44 87 PHE A CA 1
ATOM 644 C C . PHE A 1 87 ? 10.596 1.922 -12.457 1.00 90.44 87 PHE A C 1
ATOM 646 O O . PHE A 1 87 ? 11.211 2.228 -13.480 1.00 90.44 87 PHE A O 1
ATOM 653 N N . PHE A 1 88 ? 11.187 1.397 -11.381 1.00 87.62 88 PHE A N 1
ATOM 654 C CA . PHE A 1 88 ? 12.626 1.464 -11.128 1.00 87.62 88 PHE A CA 1
ATOM 655 C C . PHE A 1 88 ? 13.348 0.105 -11.088 1.00 87.62 88 PHE A C 1
ATOM 657 O O . PHE A 1 88 ? 14.515 0.065 -10.701 1.00 87.62 88 PHE A O 1
ATOM 664 N N . ALA A 1 89 ? 12.714 -1.003 -11.485 1.00 86.31 89 ALA A N 1
ATOM 665 C CA . ALA A 1 89 ? 13.416 -2.283 -11.613 1.00 86.31 89 ALA A CA 1
ATOM 666 C C . ALA A 1 89 ? 14.507 -2.207 -12.695 1.00 86.31 89 ALA A C 1
ATOM 668 O O . ALA A 1 89 ? 14.223 -2.074 -13.886 1.00 86.31 89 ALA A O 1
ATOM 669 N N . HIS A 1 90 ? 15.763 -2.283 -12.275 1.00 84.12 90 HIS A N 1
ATOM 670 C CA . HIS A 1 90 ? 16.918 -2.122 -13.141 1.00 84.12 90 HIS A CA 1
ATOM 671 C C . HIS A 1 90 ? 17.326 -3.471 -13.768 1.00 84.12 90 HIS A C 1
ATOM 673 O O . HIS A 1 90 ? 17.444 -4.467 -13.048 1.00 84.12 90 HIS A O 1
ATOM 679 N N . PRO A 1 91 ? 17.621 -3.523 -15.081 1.00 81.94 91 PRO A N 1
ATOM 680 C CA . PRO A 1 91 ? 17.888 -4.760 -15.825 1.00 81.94 91 PRO A CA 1
ATOM 681 C C . PRO A 1 91 ? 18.981 -5.635 -15.211 1.00 81.94 91 PRO A C 1
ATOM 683 O O . PRO A 1 91 ? 18.790 -6.839 -15.083 1.00 81.94 91 PRO A O 1
ATOM 686 N N . MET A 1 92 ? 20.099 -5.047 -14.770 1.00 79.81 92 MET A N 1
ATOM 687 C CA . MET A 1 92 ? 21.181 -5.817 -14.134 1.00 79.81 92 MET A CA 1
ATOM 688 C C . MET A 1 92 ? 20.717 -6.612 -12.908 1.00 79.81 92 MET A C 1
ATOM 690 O O . MET A 1 92 ? 21.072 -7.774 -12.768 1.00 79.81 92 MET A O 1
ATOM 694 N N . PHE A 1 93 ? 19.900 -6.013 -12.044 1.00 80.88 93 PHE A N 1
ATOM 695 C CA . PHE A 1 93 ? 19.464 -6.652 -10.802 1.00 80.88 93 PHE A CA 1
ATOM 696 C C . PHE A 1 93 ? 18.303 -7.611 -11.036 1.00 80.88 93 PHE A C 1
ATOM 698 O O . PHE A 1 93 ? 18.203 -8.629 -10.364 1.00 80.88 93 PHE A O 1
ATOM 705 N N . VAL A 1 94 ? 17.461 -7.334 -12.035 1.00 81.81 94 VAL A N 1
ATOM 706 C CA . VAL A 1 94 ? 16.468 -8.301 -12.519 1.00 81.81 94 VAL A CA 1
ATOM 707 C C . VAL A 1 94 ? 17.162 -9.548 -13.078 1.00 81.81 94 VAL A C 1
ATOM 709 O O . VAL A 1 94 ? 16.748 -10.665 -12.776 1.00 81.81 94 VAL A O 1
ATOM 712 N N . SER A 1 95 ? 18.241 -9.372 -13.845 1.00 81.50 95 SER A N 1
ATOM 713 C CA . SER A 1 95 ? 19.045 -10.478 -14.373 1.00 81.50 95 SER A CA 1
ATOM 714 C C . SER A 1 95 ? 19.710 -11.288 -13.260 1.00 81.50 95 SER A C 1
ATOM 716 O O . SER A 1 95 ? 19.708 -12.510 -13.334 1.00 81.50 95 SER A O 1
ATOM 718 N N . ASP A 1 96 ? 20.272 -10.623 -12.250 1.00 82.00 96 ASP A N 1
ATOM 719 C CA . ASP A 1 96 ? 20.975 -11.269 -11.134 1.00 82.00 96 ASP A CA 1
ATOM 720 C C . ASP A 1 96 ? 20.008 -12.013 -10.197 1.00 82.00 96 ASP A C 1
ATOM 722 O O . ASP A 1 96 ? 20.230 -13.168 -9.844 1.00 82.00 96 ASP A O 1
ATOM 726 N N . ALA A 1 97 ? 18.875 -11.390 -9.857 1.00 82.06 97 ALA A N 1
ATOM 727 C CA . ALA A 1 97 ? 17.895 -11.967 -8.939 1.00 82.06 97 ALA A CA 1
ATOM 728 C C . ALA A 1 97 ? 17.028 -13.067 -9.573 1.00 82.06 97 ALA A C 1
ATOM 730 O O . ALA A 1 97 ? 16.648 -14.017 -8.889 1.00 82.06 97 ALA A O 1
ATOM 731 N N . TYR A 1 98 ? 16.681 -12.931 -10.858 1.00 80.75 98 TYR A N 1
ATOM 732 C CA . TYR A 1 98 ? 15.698 -13.800 -11.520 1.00 80.75 98 TYR A CA 1
ATOM 733 C C . TYR A 1 98 ? 16.255 -14.580 -12.719 1.00 80.75 98 TYR A C 1
ATOM 735 O O . TYR A 1 98 ? 15.512 -15.347 -13.328 1.00 80.75 98 TYR A O 1
ATOM 743 N N . GLY A 1 99 ? 17.534 -14.413 -13.072 1.00 81.62 99 GLY A N 1
ATOM 744 C CA . GLY A 1 99 ? 18.170 -15.164 -14.160 1.00 81.62 99 GLY A CA 1
ATOM 745 C C . GLY A 1 99 ? 17.608 -14.856 -15.552 1.00 81.62 99 GLY A C 1
ATOM 746 O O . GLY A 1 99 ? 17.616 -15.725 -16.418 1.00 81.62 99 GLY A O 1
ATOM 747 N N . VAL A 1 100 ? 17.075 -13.648 -15.772 1.00 79.38 100 VAL A N 1
ATOM 748 C CA . VAL A 1 100 ? 16.440 -13.272 -17.047 1.00 79.38 100 VAL A CA 1
ATOM 749 C C . VAL A 1 100 ? 17.499 -13.009 -18.121 1.00 79.38 100 VAL A C 1
ATOM 751 O O . VAL A 1 100 ? 18.243 -12.027 -18.060 1.00 79.38 100 VAL A O 1
ATOM 754 N N . GLU A 1 101 ? 17.542 -13.874 -19.134 1.00 73.81 101 GLU A N 1
ATOM 755 C CA . GLU A 1 101 ? 18.402 -13.711 -20.309 1.00 73.81 101 GLU A CA 1
ATOM 756 C C . GLU A 1 101 ? 18.038 -12.430 -21.093 1.00 73.81 101 GLU A C 1
ATOM 758 O O . GLU A 1 101 ? 16.879 -12.014 -21.149 1.00 73.81 101 GLU A O 1
ATOM 763 N N . GLY A 1 102 ? 19.040 -11.750 -21.662 1.00 74.00 102 GLY A N 1
ATOM 764 C CA . GLY A 1 102 ? 18.847 -10.504 -22.424 1.00 74.00 102 GLY A CA 1
ATOM 765 C C . GLY A 1 102 ? 18.758 -9.214 -21.591 1.00 74.00 102 GLY A C 1
ATOM 766 O O . GLY A 1 102 ? 18.725 -8.119 -22.153 1.00 74.00 102 GLY A O 1
ATOM 767 N N . CYS A 1 103 ? 18.762 -9.311 -20.254 1.00 76.56 103 CYS A N 1
ATOM 768 C CA . CYS A 1 103 ? 18.935 -8.156 -19.361 1.00 76.56 103 CYS A CA 1
ATOM 769 C C . CYS A 1 103 ? 20.408 -7.856 -19.033 1.00 76.56 103 CYS A C 1
ATOM 771 O O . CYS A 1 103 ? 20.769 -6.704 -18.781 1.00 76.56 103 CYS A O 1
ATOM 773 N N . ALA A 1 104 ? 21.281 -8.868 -19.082 1.00 68.00 104 ALA A N 1
ATOM 774 C CA . ALA A 1 104 ? 22.720 -8.725 -18.837 1.00 68.00 104 ALA A CA 1
ATOM 775 C C . ALA A 1 104 ? 23.452 -7.911 -19.925 1.00 68.00 104 ALA A C 1
ATOM 777 O O . ALA A 1 104 ? 24.508 -7.331 -19.671 1.00 68.00 104 ALA A O 1
ATOM 778 N N . THR A 1 105 ? 22.883 -7.815 -21.131 1.00 67.94 105 THR A N 1
ATOM 779 C CA . THR A 1 105 ? 23.435 -7.053 -22.265 1.00 67.94 105 THR A CA 1
ATOM 780 C C . THR A 1 105 ? 23.168 -5.552 -22.179 1.00 67.94 105 THR A C 1
ATOM 782 O O . THR A 1 105 ? 23.647 -4.809 -23.037 1.00 67.94 105 THR A O 1
ATOM 785 N N . TYR A 1 106 ? 22.480 -5.077 -21.130 1.00 67.44 106 TYR A N 1
ATOM 786 C CA . TYR A 1 106 ? 22.210 -3.650 -20.917 1.00 67.44 106 TYR A CA 1
ATOM 787 C C . TYR A 1 106 ? 23.485 -2.789 -20.957 1.00 67.44 106 TYR A C 1
ATOM 789 O O . TYR A 1 106 ? 23.444 -1.659 -21.437 1.00 67.44 106 TYR A O 1
ATOM 797 N N . PHE A 1 107 ? 24.643 -3.333 -20.554 1.00 69.25 107 PHE A N 1
ATOM 798 C CA . PHE A 1 107 ? 25.940 -2.646 -20.649 1.00 69.25 107 PHE A CA 1
ATOM 799 C C . PHE A 1 107 ? 26.341 -2.280 -22.093 1.00 69.25 107 PHE A C 1
ATOM 801 O O . PHE A 1 107 ? 27.076 -1.321 -22.308 1.00 69.25 107 PHE A O 1
ATOM 808 N N . ASN A 1 108 ? 25.825 -3.003 -23.090 1.00 71.38 108 ASN A N 1
ATOM 809 C CA . ASN A 1 108 ? 26.032 -2.740 -24.516 1.00 71.38 108 ASN A CA 1
ATOM 810 C C . ASN A 1 108 ? 24.874 -1.933 -25.148 1.00 71.38 108 ASN A C 1
ATOM 812 O O . ASN A 1 108 ? 24.741 -1.879 -26.369 1.00 71.38 108 ASN A O 1
ATOM 816 N N . GLY A 1 109 ? 23.982 -1.355 -24.332 1.00 69.31 109 GLY A N 1
ATOM 817 C CA . GLY A 1 109 ? 22.871 -0.511 -24.788 1.00 69.31 109 GLY A CA 1
ATOM 818 C C . GLY A 1 109 ? 21.731 -1.247 -25.502 1.00 69.31 109 GLY A C 1
ATOM 819 O O . GLY A 1 109 ? 20.865 -0.598 -26.087 1.00 69.31 109 GLY A O 1
ATOM 820 N N . SER A 1 110 ? 21.708 -2.583 -25.466 1.00 70.94 110 SER A N 1
ATOM 821 C CA . SER A 1 110 ? 20.658 -3.415 -26.066 1.00 70.94 110 SER A CA 1
ATOM 822 C C . SER A 1 110 ? 19.960 -4.257 -24.998 1.00 70.94 110 SER A C 1
ATOM 824 O O . SER A 1 110 ? 20.604 -4.947 -24.209 1.00 70.94 110 SER A O 1
ATOM 826 N N . ILE A 1 111 ? 18.628 -4.169 -24.975 1.00 75.12 111 ILE A N 1
ATOM 827 C CA . ILE A 1 111 ? 17.746 -5.004 -24.155 1.00 75.12 111 ILE A CA 1
ATOM 828 C C . ILE A 1 111 ? 16.848 -5.817 -25.071 1.00 75.12 111 ILE A C 1
ATOM 830 O O . ILE A 1 111 ? 16.202 -5.262 -25.968 1.00 75.12 111 ILE A O 1
ATOM 834 N N . ASP A 1 112 ? 16.810 -7.119 -24.822 1.00 82.75 112 ASP A N 1
ATOM 835 C CA . ASP A 1 112 ? 15.970 -8.034 -25.582 1.00 82.75 112 ASP A CA 1
ATOM 836 C C . ASP A 1 112 ? 14.495 -7.863 -25.207 1.00 82.75 112 ASP A C 1
ATOM 838 O O . ASP A 1 112 ? 14.149 -7.395 -24.118 1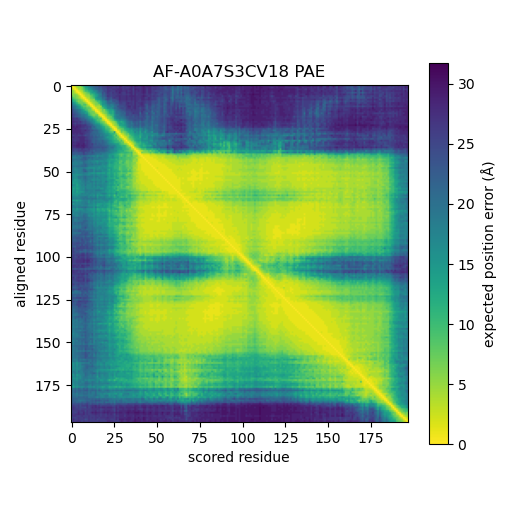.00 82.75 112 ASP A O 1
ATOM 842 N N . GLU A 1 113 ? 13.602 -8.283 -26.105 1.00 80.56 113 GLU A N 1
ATOM 843 C CA . GLU A 1 113 ? 12.152 -8.170 -25.902 1.00 80.56 113 GLU A CA 1
ATOM 844 C C . GLU A 1 113 ? 11.684 -8.930 -24.651 1.00 80.56 113 GLU A C 1
ATOM 846 O O . GLU A 1 113 ? 10.838 -8.442 -23.902 1.00 80.56 113 GLU A O 1
ATOM 851 N N . ALA A 1 114 ? 12.298 -10.084 -24.365 1.00 79.06 114 ALA A N 1
ATOM 852 C CA . ALA A 1 114 ? 12.033 -10.843 -23.146 1.00 79.06 114 ALA A CA 1
ATOM 853 C C . ALA A 1 114 ? 12.352 -10.011 -21.889 1.00 79.06 114 ALA A C 1
ATOM 855 O O . ALA A 1 114 ? 11.513 -9.899 -20.993 1.00 79.06 114 ALA A O 1
ATOM 856 N N . CYS A 1 115 ? 13.506 -9.336 -21.873 1.00 83.94 115 CYS A N 1
ATOM 857 C CA . CYS A 1 115 ? 13.925 -8.473 -20.771 1.00 83.94 115 CYS A CA 1
ATOM 858 C C . CYS A 1 115 ? 13.029 -7.233 -20.614 1.00 83.94 115 CYS A C 1
ATOM 860 O O . CYS A 1 115 ? 12.723 -6.820 -19.494 1.00 83.94 115 CYS A O 1
ATOM 862 N N . ARG A 1 116 ? 12.544 -6.643 -21.718 1.00 87.94 116 ARG A N 1
ATOM 863 C CA . ARG A 1 116 ? 11.668 -5.452 -21.678 1.00 87.94 116 ARG A CA 1
ATOM 864 C C . ARG A 1 116 ? 10.394 -5.659 -20.864 1.00 87.94 116 ARG A C 1
ATOM 866 O O . ARG A 1 116 ? 9.871 -4.689 -20.314 1.00 87.94 116 ARG A O 1
ATOM 873 N N . SER A 1 117 ? 9.908 -6.895 -20.776 1.00 89.31 117 SER A N 1
ATOM 874 C CA . SER A 1 117 ? 8.707 -7.229 -20.009 1.00 89.31 117 SER A CA 1
ATOM 875 C C . SER A 1 117 ? 8.930 -7.289 -18.489 1.00 89.31 117 SER A C 1
ATOM 877 O O . SER A 1 117 ? 7.970 -7.153 -17.728 1.00 89.31 117 SER A O 1
ATOM 879 N N . THR A 1 118 ? 10.182 -7.441 -18.043 1.00 86.31 118 THR A N 1
ATOM 880 C CA . THR A 1 118 ? 10.563 -7.667 -16.636 1.00 86.31 118 THR A CA 1
ATOM 881 C C . THR A 1 118 ? 11.305 -6.497 -15.994 1.00 86.31 118 THR A C 1
ATOM 883 O O . THR A 1 118 ? 11.709 -6.595 -14.838 1.00 86.31 118 THR A O 1
ATOM 886 N N . VAL A 1 119 ? 11.504 -5.394 -16.717 1.00 87.75 119 VAL A N 1
ATOM 887 C CA . VAL A 1 119 ? 12.233 -4.211 -16.234 1.00 87.75 119 VAL A CA 1
ATOM 888 C C . VAL A 1 119 ? 11.319 -3.006 -16.065 1.00 87.75 119 VAL A C 1
ATOM 890 O O . VAL A 1 119 ? 10.233 -2.919 -16.643 1.00 87.75 119 VAL A O 1
ATOM 893 N N . GLY A 1 120 ? 11.771 -2.066 -15.242 1.00 89.50 120 GLY A N 1
ATOM 894 C CA . GLY A 1 120 ? 11.056 -0.840 -14.942 1.00 89.50 120 GLY A CA 1
ATOM 895 C C . GLY A 1 120 ? 10.922 0.059 -16.166 1.00 89.50 120 GLY A C 1
ATOM 896 O O . GLY A 1 120 ? 11.795 0.096 -17.040 1.00 89.50 120 GLY A O 1
ATOM 897 N N . VAL A 1 121 ? 9.832 0.824 -16.215 1.00 92.44 121 VAL A N 1
ATOM 898 C CA . VAL A 1 121 ? 9.541 1.736 -17.337 1.00 92.44 121 VAL A CA 1
ATOM 899 C C . VAL A 1 121 ? 10.669 2.750 -17.557 1.00 92.44 121 VAL A C 1
ATOM 901 O O . VAL A 1 121 ? 10.988 3.075 -18.699 1.00 92.44 121 VAL A O 1
ATOM 904 N N . PHE A 1 122 ? 11.339 3.204 -16.493 1.00 90.69 122 PHE A N 1
ATOM 905 C CA . PHE A 1 122 ? 12.450 4.155 -16.611 1.00 90.69 122 PHE A CA 1
ATOM 906 C C . PHE A 1 122 ? 13.755 3.544 -17.143 1.00 90.69 122 PHE A C 1
ATOM 908 O O . PHE A 1 122 ? 14.663 4.291 -17.496 1.00 90.69 122 PHE A O 1
ATOM 915 N N . TYR A 1 123 ? 13.834 2.216 -17.275 1.00 85.19 123 TYR A N 1
ATOM 916 C CA . TYR A 1 123 ? 15.003 1.496 -17.798 1.00 85.19 123 TYR A CA 1
ATOM 917 C C . TYR A 1 123 ? 14.749 0.834 -19.159 1.00 85.19 123 TYR A C 1
ATOM 919 O O . TYR A 1 123 ? 15.437 -0.109 -19.544 1.00 85.19 123 TYR A O 1
ATOM 927 N N . GLY A 1 124 ? 13.758 1.327 -19.908 1.00 86.31 124 GLY A N 1
ATOM 928 C CA . GLY A 1 124 ? 13.435 0.827 -21.247 1.00 86.31 124 GLY A CA 1
ATOM 929 C C . GLY A 1 124 ? 12.434 -0.329 -21.267 1.00 86.31 124 GLY A C 1
ATOM 930 O O . GLY A 1 124 ? 12.229 -0.935 -22.324 1.00 86.31 124 GLY A O 1
ATOM 931 N N . GLY A 1 125 ? 11.788 -0.619 -20.134 1.00 89.50 125 GLY A N 1
ATOM 932 C CA . GLY A 1 125 ? 10.675 -1.560 -20.075 1.00 89.50 125 GLY A CA 1
ATOM 933 C C . GLY A 1 125 ? 9.480 -1.086 -20.899 1.00 89.50 125 GLY A C 1
ATOM 934 O O . GLY A 1 125 ? 9.234 0.111 -21.039 1.00 89.50 125 GLY A O 1
ATOM 935 N N . ASN A 1 126 ? 8.711 -2.029 -21.434 1.00 92.19 126 ASN A N 1
ATOM 936 C CA . ASN A 1 126 ? 7.539 -1.747 -22.275 1.00 92.19 126 ASN A CA 1
ATOM 937 C C . ASN A 1 126 ? 6.252 -1.455 -21.467 1.00 92.19 126 ASN A C 1
ATOM 939 O O . ASN A 1 126 ? 5.181 -1.286 -22.045 1.00 92.19 126 ASN A O 1
ATOM 943 N N . GLY A 1 127 ? 6.341 -1.405 -20.132 1.00 93.81 127 GLY A N 1
ATOM 944 C CA . GLY A 1 127 ? 5.205 -1.179 -19.234 1.00 93.81 127 GLY A CA 1
ATOM 945 C C . GLY A 1 127 ? 4.519 -2.448 -18.730 1.00 93.81 127 GLY A C 1
ATOM 946 O O . GLY A 1 127 ? 3.700 -2.347 -17.815 1.00 93.81 127 GLY A O 1
ATOM 947 N N . THR A 1 128 ? 4.877 -3.635 -19.236 1.00 93.81 128 THR A N 1
ATOM 948 C CA . THR A 1 128 ? 4.313 -4.905 -18.753 1.00 93.81 128 THR A CA 1
ATOM 949 C C . THR A 1 128 ? 4.544 -5.082 -17.257 1.00 93.81 128 THR A C 1
ATOM 951 O O . THR A 1 128 ? 3.584 -5.344 -16.535 1.00 93.81 128 THR A O 1
ATOM 954 N N . LEU A 1 129 ? 5.770 -4.853 -16.768 1.00 90.56 129 LEU A N 1
ATOM 955 C CA . LEU A 1 129 ? 6.074 -4.961 -15.341 1.00 90.56 129 LEU A CA 1
ATOM 956 C C . LEU A 1 129 ? 5.181 -4.040 -14.500 1.00 90.56 129 LEU A C 1
ATOM 958 O O . LEU A 1 129 ? 4.577 -4.495 -13.534 1.00 90.56 129 LEU A O 1
ATOM 962 N N . LEU A 1 130 ? 5.047 -2.766 -14.881 1.00 94.38 130 LEU A N 1
ATOM 963 C CA . LEU A 1 130 ? 4.197 -1.810 -14.167 1.00 94.38 130 LEU A CA 1
ATOM 964 C C . LEU A 1 130 ? 2.730 -2.263 -14.141 1.00 94.38 130 LEU A C 1
ATOM 966 O O . LEU A 1 130 ? 2.093 -2.210 -13.089 1.00 94.38 130 LEU A O 1
ATOM 970 N N . GLY A 1 131 ? 2.209 -2.753 -15.269 1.00 96.31 131 GLY A N 1
ATOM 971 C CA . GLY A 1 131 ? 0.858 -3.309 -15.350 1.00 96.31 131 GLY A CA 1
ATOM 972 C C . GLY A 1 131 ? 0.659 -4.510 -14.423 1.00 96.31 131 GLY A C 1
ATOM 973 O O . GLY A 1 131 ? -0.349 -4.579 -13.720 1.00 96.31 131 GLY A O 1
ATOM 974 N N . VAL A 1 132 ? 1.642 -5.415 -14.358 1.00 94.50 132 VAL A N 1
ATOM 975 C CA . VAL A 1 132 ? 1.627 -6.566 -13.441 1.00 94.50 132 VAL A CA 1
ATOM 976 C C . VAL A 1 132 ? 1.659 -6.111 -11.9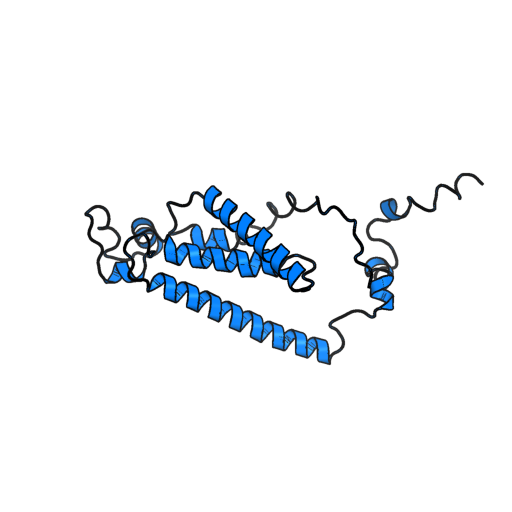80 1.00 94.50 132 VAL A C 1
ATOM 978 O O . VAL A 1 132 ? 0.893 -6.640 -11.178 1.00 94.50 132 VAL A O 1
ATOM 981 N N . GLN A 1 133 ? 2.462 -5.102 -11.630 1.00 90.00 133 GLN A N 1
ATOM 982 C CA . GLN A 1 133 ? 2.500 -4.564 -10.265 1.00 90.00 133 GLN A CA 1
ATOM 983 C C . GLN A 1 133 ? 1.163 -3.930 -9.852 1.00 90.00 133 GLN A C 1
ATOM 985 O O . GLN A 1 133 ? 0.657 -4.207 -8.764 1.00 90.00 133 GLN A O 1
ATOM 990 N N . VAL A 1 134 ? 0.540 -3.136 -10.732 1.00 96.44 134 VAL A N 1
ATOM 991 C CA . VAL A 1 134 ? -0.797 -2.562 -10.490 1.00 96.44 134 VAL A CA 1
ATOM 992 C C . VAL A 1 134 ? -1.843 -3.665 -10.320 1.00 96.44 134 VAL A C 1
ATOM 994 O O . VAL A 1 134 ? -2.628 -3.625 -9.370 1.00 96.44 134 VAL A O 1
ATOM 997 N N . LEU A 1 135 ? -1.841 -4.669 -11.201 1.00 96.94 135 LEU A N 1
ATOM 998 C CA . LEU A 1 135 ? -2.749 -5.809 -11.096 1.00 96.94 135 LEU A CA 1
ATOM 999 C C . LEU A 1 135 ? -2.535 -6.571 -9.781 1.00 96.94 135 LEU A C 1
ATOM 1001 O O . LEU A 1 135 ? -3.506 -6.912 -9.110 1.00 96.94 135 LEU A O 1
ATOM 1005 N N . GLY A 1 136 ? -1.280 -6.777 -9.376 1.00 90.25 136 GLY A N 1
ATOM 1006 C CA . GLY A 1 136 ? -0.921 -7.388 -8.099 1.00 90.25 136 GLY A CA 1
ATOM 1007 C C . GLY A 1 136 ? -1.504 -6.632 -6.905 1.00 90.25 136 GLY A C 1
ATOM 1008 O O . GLY A 1 136 ? -2.143 -7.248 -6.052 1.00 90.25 136 GLY A O 1
ATOM 1009 N N . ILE A 1 137 ? -1.373 -5.301 -6.878 1.00 90.44 137 ILE A N 1
ATOM 1010 C CA . ILE A 1 137 ? -1.964 -4.449 -5.830 1.00 90.44 137 ILE A CA 1
ATOM 1011 C C . ILE A 1 137 ? -3.483 -4.633 -5.774 1.00 90.44 137 ILE A C 1
ATOM 1013 O O . ILE A 1 137 ? -4.034 -4.831 -4.691 1.00 90.44 137 ILE A O 1
ATOM 1017 N N . VAL A 1 138 ? -4.161 -4.608 -6.926 1.00 94.94 138 VAL A N 1
ATOM 1018 C CA . VAL A 1 138 ? -5.619 -4.790 -7.001 1.00 94.94 138 VAL A CA 1
ATOM 1019 C C . VAL A 1 138 ? -6.026 -6.175 -6.498 1.00 94.94 138 VAL A C 1
ATOM 1021 O O . VAL A 1 138 ? -6.954 -6.274 -5.697 1.00 94.94 138 VAL A O 1
ATOM 1024 N N . CYS A 1 139 ? -5.324 -7.233 -6.907 1.00 93.31 139 CYS A N 1
ATOM 1025 C CA . CYS A 1 139 ? -5.589 -8.599 -6.456 1.00 93.31 139 CYS A CA 1
ATOM 1026 C C . CYS A 1 139 ? -5.411 -8.748 -4.938 1.00 93.31 139 CYS A C 1
ATOM 1028 O O . CYS A 1 139 ? -6.279 -9.321 -4.279 1.00 93.31 139 CYS A O 1
ATOM 1030 N N . ILE A 1 140 ? -4.330 -8.200 -4.371 1.00 87.25 140 ILE A N 1
ATOM 1031 C CA . ILE A 1 140 ? -4.066 -8.234 -2.924 1.00 87.25 140 ILE A CA 1
ATOM 1032 C C . ILE A 1 140 ? -5.144 -7.450 -2.168 1.00 87.25 140 ILE A C 1
ATOM 1034 O O . ILE A 1 140 ? -5.726 -7.968 -1.216 1.00 87.25 140 ILE A O 1
ATOM 1038 N N . ALA A 1 141 ? -5.458 -6.228 -2.607 1.00 87.19 141 ALA A N 1
ATOM 1039 C CA . ALA A 1 141 ? -6.480 -5.396 -1.977 1.00 87.19 141 ALA A CA 1
ATOM 1040 C C . ALA A 1 141 ? -7.870 -6.049 -2.043 1.00 87.19 141 ALA A C 1
ATOM 1042 O O . ALA A 1 141 ? -8.592 -6.058 -1.046 1.00 87.19 141 ALA A O 1
ATOM 1043 N N . ALA A 1 142 ? -8.227 -6.643 -3.185 1.00 89.00 142 ALA A N 1
ATOM 1044 C CA . ALA A 1 142 ? -9.485 -7.359 -3.356 1.00 89.00 142 ALA A CA 1
ATOM 1045 C C . ALA A 1 142 ? -9.556 -8.603 -2.461 1.00 89.00 142 ALA A C 1
ATOM 1047 O O . ALA A 1 142 ? -10.567 -8.809 -1.793 1.00 89.00 142 ALA A O 1
ATOM 1048 N N . TRP A 1 143 ? -8.491 -9.405 -2.393 1.00 90.31 143 TRP A N 1
ATOM 1049 C CA . TRP A 1 143 ? -8.447 -10.606 -1.557 1.00 90.31 143 TRP A CA 1
ATOM 1050 C C . TRP A 1 143 ? -8.520 -10.279 -0.061 1.00 90.31 143 TRP A C 1
ATOM 1052 O O . TRP A 1 143 ? -9.375 -10.813 0.651 1.00 90.31 143 TRP A O 1
ATOM 1062 N N . CYS A 1 144 ? -7.668 -9.369 0.421 1.00 86.88 144 CYS A N 1
ATOM 1063 C CA . CYS A 1 144 ? -7.659 -8.934 1.819 1.00 86.88 144 CYS A CA 1
ATOM 1064 C C . CYS A 1 144 ? -8.973 -8.235 2.196 1.00 86.88 144 CYS A C 1
ATOM 1066 O O . CYS A 1 144 ? -9.528 -8.487 3.264 1.00 86.88 144 CYS A O 1
ATOM 1068 N N . GLY A 1 145 ? -9.506 -7.401 1.299 1.00 86.69 145 GLY A N 1
ATOM 1069 C CA . GLY A 1 145 ? -10.788 -6.729 1.486 1.00 86.69 145 GLY A CA 1
ATOM 1070 C C . GLY A 1 145 ? -11.954 -7.714 1.550 1.00 86.69 145 GLY A C 1
ATOM 1071 O O . GLY A 1 145 ? -12.764 -7.631 2.467 1.00 86.69 145 GLY A O 1
ATOM 1072 N N . ALA A 1 146 ? -12.023 -8.683 0.633 1.00 88.31 146 ALA A N 1
ATOM 1073 C CA . ALA A 1 146 ? -13.091 -9.681 0.601 1.00 88.31 146 ALA A CA 1
ATOM 1074 C C . ALA A 1 146 ? -13.051 -10.613 1.820 1.00 88.31 146 ALA A C 1
ATOM 1076 O O . ALA A 1 146 ? -14.071 -10.813 2.480 1.00 88.31 146 ALA A O 1
ATOM 1077 N N . THR A 1 147 ? -11.879 -11.155 2.152 1.00 89.19 147 THR A N 1
ATOM 1078 C CA . THR A 1 147 ? -11.718 -12.049 3.311 1.00 89.19 147 THR A CA 1
ATOM 1079 C C . THR A 1 147 ? -11.959 -11.313 4.629 1.00 89.19 147 THR A C 1
ATOM 1081 O O . THR A 1 147 ? -12.699 -11.812 5.479 1.00 89.19 147 THR A O 1
ATOM 1084 N N . GLY A 1 148 ? -11.431 -10.093 4.773 1.00 89.06 148 GLY A N 1
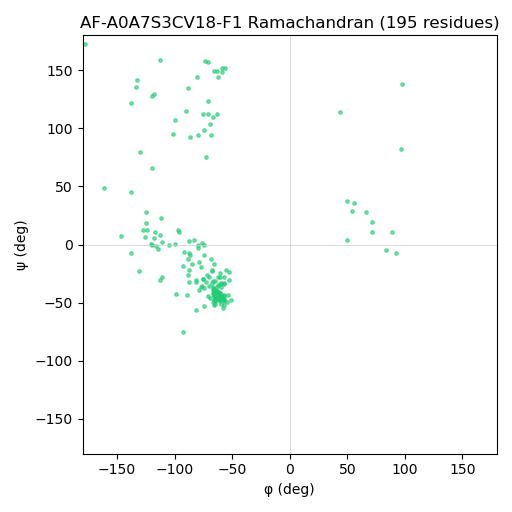ATOM 1085 C CA . GLY A 1 148 ? -11.703 -9.226 5.918 1.00 89.06 148 GLY A CA 1
ATOM 1086 C C . GLY A 1 148 ? -13.186 -8.884 6.039 1.00 89.06 148 GLY A C 1
ATOM 1087 O O . GLY A 1 148 ? -13.759 -9.004 7.118 1.00 89.06 148 GLY A O 1
ATOM 1088 N N . PHE A 1 149 ? -13.849 -8.537 4.935 1.00 88.12 149 PHE A N 1
ATOM 1089 C CA . PHE A 1 149 ? -15.282 -8.243 4.921 1.00 88.12 149 PHE A CA 1
ATOM 1090 C C . PHE A 1 149 ? -16.126 -9.438 5.378 1.00 88.12 149 PHE A C 1
ATOM 1092 O O . PHE A 1 149 ? -17.000 -9.275 6.230 1.00 88.12 149 PHE A O 1
ATOM 1099 N N . VAL A 1 150 ? -15.835 -10.643 4.874 1.00 91.19 150 VAL A N 1
ATOM 1100 C CA . VAL A 1 150 ? -16.513 -11.878 5.302 1.00 91.19 150 VAL A CA 1
ATOM 1101 C C . VAL A 1 150 ? -16.304 -12.124 6.799 1.00 91.19 150 VAL A C 1
ATOM 1103 O O . VAL A 1 150 ? -17.278 -12.352 7.521 1.00 91.19 150 VAL A O 1
ATOM 1106 N N . LEU A 1 151 ? -15.063 -12.017 7.283 1.00 89.75 151 LEU A N 1
ATOM 1107 C CA . LEU A 1 151 ? -14.728 -12.186 8.698 1.00 89.75 151 LEU A CA 1
ATOM 1108 C C . LEU A 1 151 ? -15.472 -11.174 9.581 1.00 89.75 151 LEU A C 1
ATOM 1110 O O . LEU A 1 151 ? -16.135 -11.553 10.548 1.00 89.75 151 LEU A O 1
ATOM 1114 N N . PHE A 1 152 ? -15.402 -9.887 9.241 1.00 86.88 152 PHE A N 1
ATOM 1115 C CA . PHE A 1 152 ? -16.017 -8.828 10.036 1.00 86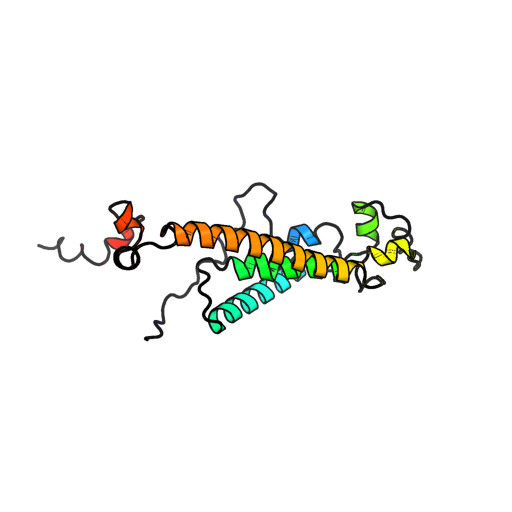.88 152 PHE A CA 1
ATOM 1116 C C . PHE A 1 152 ? -17.544 -8.889 10.013 1.00 86.88 152 PHE A C 1
ATOM 1118 O O . PHE A 1 152 ? -18.165 -8.601 11.036 1.00 86.88 152 PHE A O 1
ATOM 1125 N N . ILE A 1 153 ? -18.168 -9.321 8.912 1.00 92.25 153 ILE A N 1
ATOM 1126 C CA . ILE A 1 153 ? -19.613 -9.589 8.888 1.00 92.25 153 ILE A CA 1
ATOM 1127 C C . ILE A 1 153 ? -19.974 -10.758 9.800 1.00 92.25 153 ILE A C 1
ATOM 1129 O O . ILE A 1 153 ? -20.938 -10.642 10.557 1.00 92.25 153 ILE A O 1
ATOM 1133 N N . ALA A 1 154 ? -19.211 -11.852 9.773 1.00 93.81 154 ALA A N 1
ATOM 1134 C CA . ALA A 1 154 ? -19.469 -13.000 10.639 1.00 93.81 154 ALA A CA 1
ATOM 1135 C C . ALA A 1 154 ? -19.365 -12.618 12.129 1.00 93.81 154 ALA A C 1
ATOM 1137 O O . ALA A 1 154 ? -20.270 -12.902 12.915 1.00 93.81 154 ALA A O 1
ATOM 1138 N N . ILE A 1 155 ? -18.316 -11.882 12.510 1.00 91.88 155 ILE A N 1
ATOM 1139 C CA . ILE A 1 155 ? -18.119 -11.395 13.888 1.00 91.88 155 ILE A CA 1
ATOM 1140 C C . ILE A 1 155 ? -19.195 -10.367 14.273 1.00 91.88 155 ILE A C 1
ATOM 1142 O O . ILE A 1 155 ? -19.700 -10.372 15.402 1.00 91.88 155 ILE A O 1
ATOM 1146 N N . ARG A 1 156 ? -19.595 -9.495 13.339 1.00 90.62 156 ARG A N 1
ATOM 1147 C CA . ARG A 1 156 ? -20.695 -8.544 13.547 1.00 90.62 156 ARG A CA 1
ATOM 1148 C C . ARG A 1 156 ? -22.020 -9.265 13.775 1.00 90.62 156 ARG A C 1
ATOM 1150 O O . ARG A 1 156 ? -22.765 -8.863 14.667 1.00 90.62 156 ARG A O 1
ATOM 1157 N N . ALA A 1 157 ? -22.310 -10.321 13.016 1.00 92.25 157 ALA A N 1
ATOM 1158 C CA . ALA A 1 157 ? -23.504 -11.143 13.207 1.00 92.25 157 ALA A CA 1
ATOM 1159 C C . ALA A 1 157 ? -23.509 -11.818 14.590 1.00 92.25 157 ALA A C 1
ATOM 1161 O O . ALA A 1 157 ? -24.552 -11.884 15.238 1.00 92.25 157 ALA A O 1
ATOM 1162 N N . ALA A 1 158 ? -22.333 -12.207 15.090 1.00 94.25 158 ALA A N 1
ATOM 1163 C CA . ALA A 1 158 ? -22.147 -12.711 16.449 1.00 94.25 158 ALA A CA 1
ATOM 1164 C C . ALA A 1 158 ? -22.195 -11.622 17.547 1.00 94.25 158 ALA A C 1
ATOM 1166 O O . ALA A 1 158 ? -22.047 -11.944 18.723 1.00 94.25 158 ALA A O 1
ATOM 1167 N N . LYS A 1 159 ? -22.390 -10.339 17.194 1.00 90.25 159 LYS A N 1
ATOM 1168 C CA . LYS A 1 159 ? -22.347 -9.179 18.111 1.00 90.25 159 LYS A CA 1
ATOM 1169 C C . LYS A 1 159 ? -21.047 -9.088 18.930 1.00 90.25 159 LYS A C 1
ATOM 1171 O O . LYS A 1 159 ? -21.049 -8.541 20.028 1.00 90.25 159 LYS A O 1
ATOM 1176 N N . ALA A 1 160 ? -19.939 -9.592 18.385 1.00 87.81 160 ALA A N 1
ATOM 1177 C CA . ALA A 1 160 ? -18.647 -9.678 19.073 1.00 87.81 160 ALA A CA 1
ATOM 1178 C C . ALA A 1 160 ? -17.619 -8.629 18.601 1.00 87.81 160 ALA A C 1
ATOM 1180 O O . ALA A 1 160 ? -16.495 -8.608 19.090 1.00 87.81 160 ALA A O 1
ATOM 1181 N N . LEU A 1 161 ? -17.983 -7.767 17.643 1.00 85.75 161 LEU A N 1
ATOM 1182 C CA . LEU A 1 161 ? -17.033 -6.866 16.980 1.00 85.75 161 LEU A CA 1
ATOM 1183 C C . LEU A 1 161 ? -16.633 -5.648 17.827 1.00 85.75 161 LEU A C 1
ATOM 1185 O O . LEU A 1 161 ? -15.493 -5.204 17.754 1.00 85.75 161 LEU A O 1
ATOM 1189 N N . ARG A 1 162 ? -17.569 -5.086 18.599 1.00 87.44 162 ARG A N 1
ATOM 1190 C CA . ARG A 1 162 ? -17.346 -3.879 19.406 1.00 87.44 162 ARG A CA 1
ATOM 1191 C C . ARG A 1 162 ? -17.872 -4.096 20.815 1.00 87.44 162 ARG A C 1
ATOM 1193 O O . ARG A 1 162 ? -18.898 -4.747 21.010 1.00 87.44 162 ARG A O 1
ATOM 1200 N N . VAL A 1 163 ? -17.142 -3.566 21.789 1.00 89.88 163 VAL A N 1
ATOM 1201 C CA . VAL A 1 163 ? -17.548 -3.582 23.196 1.00 89.88 163 VAL A CA 1
ATOM 1202 C C . VAL A 1 163 ? -18.720 -2.609 23.380 1.00 89.88 163 VAL A C 1
ATOM 1204 O O . VAL A 1 163 ? -18.926 -1.711 22.566 1.00 89.88 163 VAL A O 1
ATOM 1207 N N . LYS A 1 164 ? -19.532 -2.803 24.420 1.00 87.38 164 LYS A N 1
ATOM 1208 C CA . LYS A 1 164 ? -20.598 -1.858 24.762 1.00 87.38 164 LYS A CA 1
ATOM 1209 C C . LYS A 1 164 ? -20.029 -0.464 25.044 1.00 87.38 164 LYS A C 1
ATOM 1211 O O . LYS A 1 164 ? -18.959 -0.341 25.632 1.00 87.38 164 LYS A O 1
ATOM 1216 N N . GLU A 1 165 ? -20.814 0.561 24.724 1.00 88.38 165 GLU A N 1
ATOM 1217 C CA . GLU A 1 165 ? -20.442 1.971 24.895 1.00 88.38 165 GLU A CA 1
ATOM 1218 C C . GLU A 1 165 ? -20.073 2.328 26.348 1.00 88.38 165 GLU A C 1
ATOM 1220 O O . GLU A 1 165 ? -19.181 3.138 26.576 1.00 88.38 165 GLU A O 1
ATOM 1225 N N . GLU A 1 166 ? -20.712 1.692 27.337 1.00 86.62 166 GLU A N 1
ATOM 1226 C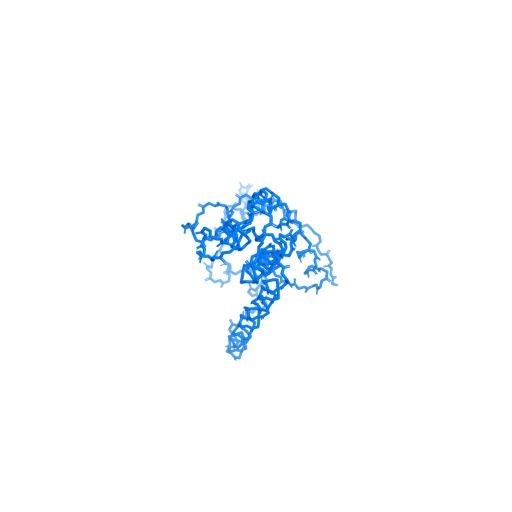 CA . GLU A 1 166 ? -20.394 1.865 28.764 1.00 86.62 166 GLU A CA 1
ATOM 1227 C C . GLU A 1 166 ? -18.944 1.472 29.092 1.00 86.62 166 GLU A C 1
ATOM 1229 O O . GLU A 1 166 ? -18.214 2.237 29.717 1.00 86.62 166 GLU A O 1
ATOM 1234 N N . HIS A 1 167 ? -18.494 0.322 28.590 1.00 86.81 167 HIS A N 1
ATOM 1235 C CA . HIS A 1 167 ? -17.126 -0.159 28.777 1.00 86.81 167 HIS A CA 1
ATOM 1236 C C . HIS A 1 167 ? -16.123 0.592 27.895 1.00 86.81 167 HIS A C 1
ATOM 1238 O O . HIS A 1 167 ? -14.966 0.736 28.272 1.00 86.81 167 HIS A O 1
ATOM 1244 N N . GLU A 1 168 ? -16.557 1.081 26.729 1.00 85.94 168 GLU A N 1
ATOM 1245 C CA . GLU A 1 168 ? -15.723 1.911 25.854 1.00 85.94 168 GLU A CA 1
ATOM 1246 C C . GLU A 1 168 ? -15.387 3.257 26.520 1.00 85.94 168 GLU A C 1
ATOM 1248 O O . GLU A 1 168 ? -14.250 3.711 26.432 1.00 85.94 168 GLU A O 1
ATOM 1253 N N . LYS A 1 169 ? -16.342 3.856 27.249 1.00 85.81 169 LYS A N 1
ATOM 1254 C CA . LYS A 1 169 ? -16.139 5.106 28.005 1.00 85.81 169 LYS A CA 1
ATOM 1255 C C . LYS A 1 169 ? -15.318 4.926 29.280 1.00 85.81 169 LYS A C 1
ATOM 1257 O O . LYS A 1 169 ? -14.554 5.821 29.619 1.00 85.81 169 LYS A O 1
ATOM 1262 N N . MET A 1 170 ? -15.503 3.808 29.982 1.00 82.69 170 MET A N 1
ATOM 1263 C CA . MET A 1 170 ? -14.766 3.489 31.212 1.00 82.69 170 MET A CA 1
ATOM 1264 C C . MET A 1 170 ? -13.298 3.129 30.934 1.00 82.69 170 MET A C 1
ATOM 1266 O O . MET A 1 170 ? -12.435 3.338 31.771 1.00 82.69 170 MET A O 1
ATOM 1270 N N . GLY A 1 171 ? -13.000 2.632 29.731 1.00 85.75 171 GLY A N 1
ATOM 1271 C CA . GLY A 1 171 ? -11.684 2.111 29.375 1.00 85.75 171 GLY A CA 1
ATOM 1272 C C . GLY A 1 171 ? -11.645 0.589 29.497 1.00 85.75 171 GLY A C 1
ATOM 1273 O O . GLY A 1 171 ? -12.192 -0.012 30.424 1.00 85.75 171 GLY A O 1
ATOM 1274 N N . LEU A 1 172 ? -11.014 -0.062 28.516 1.00 87.19 172 LEU A N 1
ATOM 1275 C CA . LEU A 1 172 ? -11.063 -1.521 28.397 1.00 87.19 172 LEU A CA 1
ATOM 1276 C C . LEU A 1 172 ? -10.272 -2.236 29.503 1.00 87.19 172 LEU A C 1
ATOM 1278 O O . LEU A 1 172 ? -10.624 -3.358 29.872 1.00 87.19 172 LEU A O 1
ATOM 1282 N N . ASP A 1 173 ? -9.245 -1.579 30.038 1.00 87.31 173 ASP A N 1
ATOM 1283 C CA . ASP A 1 173 ? -8.437 -2.088 31.146 1.00 87.31 173 ASP A CA 1
ATOM 1284 C C . ASP A 1 173 ? -9.279 -2.199 32.419 1.00 87.31 173 ASP A C 1
ATOM 1286 O O . ASP A 1 173 ? -9.410 -3.288 32.974 1.00 87.31 173 ASP A O 1
ATOM 1290 N N . GLU A 1 174 ? -9.975 -1.127 32.804 1.00 84.00 174 GLU A N 1
ATOM 1291 C CA . GLU A 1 174 ? -10.873 -1.137 33.961 1.00 84.00 174 GLU A CA 1
ATOM 1292 C C . GLU A 1 174 ? -12.040 -2.116 33.754 1.00 84.00 174 GLU A C 1
ATOM 1294 O O . GLU A 1 174 ? -12.335 -2.939 34.622 1.00 84.00 174 GLU A O 1
ATOM 1299 N N . ALA A 1 175 ? -12.652 -2.113 32.564 1.00 84.75 175 ALA A N 1
ATOM 1300 C CA . ALA A 1 175 ? -13.822 -2.937 32.265 1.00 84.75 175 ALA A CA 1
ATOM 1301 C C . ALA A 1 175 ? -13.564 -4.449 32.238 1.00 84.75 175 ALA A C 1
ATOM 1303 O O . ALA A 1 175 ? -14.482 -5.220 32.527 1.00 84.75 175 ALA A O 1
ATOM 1304 N N . LYS A 1 176 ? -12.363 -4.892 31.843 1.00 83.19 176 LYS A N 1
ATOM 1305 C CA . LYS A 1 176 ? -12.038 -6.325 31.714 1.00 83.19 176 LYS A CA 1
ATOM 1306 C C . LYS A 1 176 ? -11.039 -6.839 32.743 1.00 83.19 176 LYS A C 1
ATOM 1308 O O . LYS A 1 176 ? -11.082 -8.027 33.050 1.00 83.19 176 LYS A O 1
ATOM 1313 N N . HIS A 1 177 ? -10.154 -5.986 33.247 1.00 87.56 177 HIS A N 1
ATOM 1314 C CA . HIS A 1 177 ? -9.039 -6.387 34.108 1.00 87.56 177 HIS A CA 1
ATOM 1315 C C . HIS A 1 177 ? -9.137 -5.804 35.525 1.00 87.56 177 HIS A C 1
ATOM 1317 O O . HIS A 1 177 ? -8.309 -6.143 36.367 1.00 87.56 177 HIS A O 1
ATOM 1323 N N . GLY A 1 178 ? -10.164 -4.996 35.824 1.00 81.94 178 GLY A N 1
ATOM 1324 C CA . GLY A 1 178 ? -10.460 -4.530 37.184 1.00 81.94 178 GLY A CA 1
ATOM 1325 C C . GLY A 1 178 ? -9.462 -3.509 37.732 1.00 81.94 178 GLY A C 1
ATOM 1326 O O . GLY A 1 178 ? -9.369 -3.332 38.944 1.00 81.94 178 GLY A O 1
ATOM 1327 N N . GLY A 1 179 ? -8.701 -2.858 36.854 1.00 81.44 179 GLY A N 1
ATOM 1328 C CA . GLY A 1 179 ? -7.720 -1.846 37.215 1.00 81.44 179 GLY A CA 1
ATOM 1329 C C . GLY A 1 179 ? -7.052 -1.246 35.984 1.00 81.44 179 GLY A C 1
ATOM 1330 O O . GLY A 1 179 ? -7.251 -1.706 34.862 1.00 81.44 179 GLY A O 1
ATOM 1331 N N . TYR A 1 180 ? -6.251 -0.208 36.202 1.00 80.19 180 TYR A N 1
ATOM 1332 C CA . TYR A 1 180 ? -5.486 0.448 35.147 1.00 80.19 180 TYR A CA 1
ATOM 1333 C C . TYR A 1 180 ? -4.206 -0.327 34.824 1.00 80.19 180 TYR A C 1
ATOM 1335 O O . TYR A 1 180 ? -3.542 -0.826 35.732 1.00 80.19 180 TYR A O 1
ATOM 1343 N N . ALA A 1 181 ? -3.808 -0.363 33.547 1.00 80.94 181 ALA A N 1
ATOM 1344 C CA . ALA A 1 181 ? -2.529 -0.953 33.138 1.00 80.94 181 ALA A CA 1
ATOM 1345 C C . ALA A 1 181 ? -1.315 -0.252 33.783 1.00 80.94 181 ALA A C 1
ATOM 1347 O O . ALA A 1 181 ? -0.284 -0.881 34.014 1.00 80.94 181 ALA A O 1
ATOM 1348 N N . PHE A 1 182 ? -1.456 1.038 34.108 1.00 78.94 182 PHE A N 1
ATOM 1349 C CA . PHE A 1 182 ? -0.424 1.862 34.735 1.00 78.94 182 PHE A CA 1
ATOM 1350 C C . PHE A 1 182 ? -0.988 2.605 35.958 1.00 78.94 182 PHE A C 1
ATOM 1352 O O . PHE A 1 182 ? -1.331 3.787 35.861 1.00 78.94 182 PHE A O 1
ATOM 1359 N N . PRO A 1 183 ? -1.113 1.929 37.114 1.00 71.69 183 PRO A N 1
ATOM 1360 C CA . PRO A 1 183 ? -1.760 2.500 38.293 1.00 71.69 183 PRO A CA 1
ATOM 1361 C C . PRO A 1 183 ? -1.060 3.767 38.801 1.00 71.69 183 PRO A C 1
ATOM 1363 O O . PRO A 1 183 ? -1.738 4.706 39.206 1.00 71.69 183 PRO A O 1
ATOM 1366 N N . ASP A 1 184 ? 0.267 3.856 38.688 1.00 76.88 184 ASP A N 1
ATOM 1367 C C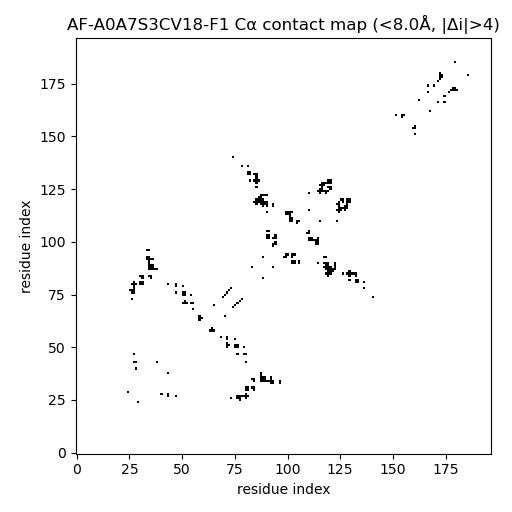A . ASP A 1 184 ? 1.041 5.015 39.157 1.00 76.88 184 ASP A CA 1
ATOM 1368 C C . ASP A 1 184 ? 0.783 6.302 38.350 1.00 76.88 184 ASP A C 1
ATOM 1370 O O . ASP A 1 184 ? 0.960 7.398 38.873 1.00 76.88 184 ASP A O 1
ATOM 1374 N N . PHE A 1 185 ? 0.315 6.195 37.100 1.00 66.12 185 PHE A N 1
ATOM 1375 C CA . PHE A 1 185 ? -0.024 7.353 36.261 1.00 66.12 185 PHE A CA 1
ATOM 1376 C C . PHE A 1 185 ? -1.467 7.841 36.458 1.00 66.12 185 PHE A C 1
ATOM 1378 O O . PHE A 1 185 ? -1.751 9.007 36.198 1.00 66.12 185 PHE A O 1
ATOM 1385 N N . HIS A 1 186 ? -2.368 6.986 36.952 1.00 61.72 186 HIS A N 1
ATOM 1386 C CA . HIS A 1 186 ? -3.734 7.379 37.334 1.00 61.72 186 HIS A CA 1
ATOM 1387 C C . HIS A 1 186 ? -3.825 7.936 38.759 1.00 61.72 186 HIS A C 1
ATOM 1389 O O . HIS A 1 186 ? -4.784 8.622 39.103 1.00 61.72 186 HIS A O 1
ATOM 1395 N N . ARG A 1 187 ? -2.796 7.691 39.572 1.00 53.41 187 ARG A N 1
ATOM 1396 C CA . ARG A 1 187 ? -2.680 8.115 40.971 1.00 53.41 187 ARG A CA 1
ATOM 1397 C C . ARG A 1 187 ? -2.341 9.603 41.167 1.00 53.41 187 ARG A C 1
ATOM 1399 O O . ARG A 1 187 ? -2.188 10.061 42.292 1.00 53.41 187 ARG A O 1
ATOM 1406 N N . GLY A 1 188 ? -2.208 10.366 40.081 1.00 52.97 188 GLY A N 1
ATOM 1407 C CA . GLY A 1 188 ? -1.759 11.762 40.107 1.00 52.97 188 GLY A CA 1
ATOM 1408 C C . GLY A 1 188 ? -2.842 12.823 40.322 1.00 52.97 188 GLY A C 1
ATOM 1409 O O . GLY A 1 188 ? -2.487 13.979 40.520 1.00 52.97 188 GLY A O 1
ATOM 1410 N N . GLU A 1 189 ? -4.133 12.473 40.287 1.00 54.88 189 GLU A N 1
ATOM 1411 C CA . GLU A 1 189 ? -5.223 13.463 40.416 1.00 54.88 189 GLU A CA 1
ATOM 1412 C C . GLU A 1 189 ? -6.073 13.319 41.691 1.00 54.88 189 GLU A C 1
ATOM 1414 O O . GLU A 1 189 ? -6.933 14.160 41.931 1.00 54.88 189 GLU A O 1
ATOM 1419 N N . GLY A 1 190 ? -5.831 12.300 42.528 1.00 51.53 190 GLY A N 1
ATOM 1420 C CA . GLY A 1 190 ? -6.657 12.037 43.719 1.00 51.53 190 GLY A CA 1
ATOM 1421 C C . GLY A 1 190 ? -5.912 11.818 45.038 1.00 51.53 190 GLY A C 1
ATOM 1422 O O . GLY A 1 190 ? -6.490 12.045 46.091 1.00 51.53 190 GLY A O 1
ATOM 1423 N N . GLU A 1 191 ? -4.635 11.420 45.035 1.00 54.19 191 GLU A N 1
ATOM 1424 C CA . GLU A 1 191 ? -3.957 11.053 46.294 1.00 54.19 191 GLU A CA 1
ATOM 1425 C C . GLU A 1 191 ? -3.290 12.223 47.035 1.00 54.19 191 GLU A C 1
ATOM 1427 O O . GLU A 1 191 ? -2.855 12.053 48.174 1.00 54.19 191 GLU A O 1
ATOM 1432 N N . THR A 1 192 ? -3.225 13.428 46.459 1.00 52.19 192 THR A N 1
ATOM 1433 C CA . THR A 1 192 ? -2.679 14.586 47.192 1.00 52.19 192 THR A CA 1
ATOM 1434 C C . THR A 1 192 ? -3.656 15.211 48.188 1.00 52.19 192 THR A C 1
ATOM 1436 O O . THR A 1 192 ? -3.202 15.967 49.042 1.00 52.19 192 THR A O 1
ATOM 1439 N N . GLU A 1 193 ? -4.960 14.915 48.119 1.00 55.09 193 GLU A N 1
ATOM 1440 C CA . GLU A 1 193 ? -5.924 15.412 49.119 1.00 55.09 193 GLU A CA 1
ATOM 1441 C C . GLU A 1 193 ? -6.049 14.476 50.335 1.00 55.09 193 GLU A C 1
ATOM 1443 O O . GLU A 1 193 ? -6.165 14.961 51.458 1.00 55.09 193 GLU A O 1
ATOM 1448 N N . ASP A 1 194 ? -5.895 13.161 50.150 1.00 57.84 194 ASP A N 1
ATOM 1449 C CA . ASP A 1 194 ? -6.055 12.176 51.233 1.00 57.84 194 ASP A CA 1
ATOM 1450 C C . ASP A 1 194 ? -4.763 11.903 52.029 1.00 57.84 194 ASP A C 1
ATOM 1452 O O . ASP A 1 194 ? -4.809 11.307 53.101 1.00 57.84 194 ASP A O 1
ATOM 1456 N N . ALA A 1 195 ? -3.598 12.354 51.548 1.00 53.12 195 ALA A N 1
ATOM 1457 C CA . ALA A 1 195 ? -2.323 12.242 52.270 1.00 53.12 195 ALA A CA 1
ATOM 1458 C C . ALA A 1 195 ? -2.039 13.424 53.228 1.00 53.12 195 ALA A C 1
ATOM 1460 O O . ALA A 1 195 ? -0.959 13.490 53.823 1.00 53.12 195 ALA A O 1
ATOM 1461 N N . LEU A 1 196 ? -2.978 14.371 53.359 1.00 55.81 196 LEU A N 1
ATOM 1462 C CA . LEU A 1 196 ? -2.866 15.572 54.202 1.00 55.81 196 LEU A CA 1
ATOM 1463 C C . LEU A 1 196 ? -3.999 15.732 55.239 1.00 55.81 196 LEU A C 1
ATOM 1465 O O . LEU A 1 196 ? -4.091 16.788 55.871 1.00 55.81 196 LEU A O 1
ATOM 1469 N N . LEU A 1 197 ? -4.806 14.692 55.467 1.00 43.41 197 LEU A N 1
ATOM 1470 C CA . LEU A 1 197 ? -5.765 14.587 56.579 1.00 43.41 197 LEU A CA 1
ATOM 1471 C C . LEU A 1 197 ? -5.489 13.331 57.415 1.00 43.41 197 LEU A C 1
ATOM 1473 O O . LEU A 1 197 ? -5.831 13.364 58.619 1.00 43.41 197 LEU A O 1
#

Sequence (197 aa):
MEVRNRIPCVYSLSACFCLLPFSSFCPSFYAASGPVTYLSHIDVAVLAGAAYVGAHHLLLKLKIDDPLDAAPIHLFVGALGVLLVGFFAHPMFVSDAYGVEGCATYFNGSIDEACRSTVGVFYGGNGTLLGVQVLGIVCIAAWCGATGFVLFIAIRAAKALRVKEEHEKMGLDEAKHGGYAFPDFHRGEGETEDALL

Secondary structure (DSSP, 8-state):
------------SSSSSS-S-SS-STHHHHHHTTTB-SS-HHHHHHHHHHHHHHHHHHHHHTT---TT-HIIIIIIHHHHHHHHHHHHB-HHHHHHHH--TTSGGGGGT---HHHHTTS-GGGT--SHHHHHHHHHHHHHHHHHHHHHHHHHHHHHHTT-SS--HHHHHH-HHHHHHSS-SSHHHHTTTTHHHHT--

Radius of gyration: 24.17 Å; Cα contacts (8 Å, |Δi|>4): 192; chains: 1; bounding box: 50×34×83 Å

Solvent-accessible surface area (backbone atoms only — not comparable to full-atom values): 11418 Å² total; per-residue (Å²): 137,80,84,81,81,87,77,86,86,81,84,80,87,81,84,87,86,82,89,69,87,94,76,74,70,50,63,32,49,66,54,26,71,68,26,38,78,77,63,48,75,63,54,53,49,52,51,38,51,53,44,26,55,52,38,46,54,47,33,58,74,70,70,51,88,58,97,78,50,55,57,24,58,53,52,52,22,20,46,49,16,41,46,47,33,16,39,43,15,31,41,60,36,36,20,69,77,68,66,43,67,42,17,69,42,47,88,76,77,43,70,37,75,74,26,22,44,69,15,1,44,81,70,68,16,79,41,49,27,32,53,51,34,52,49,48,50,51,54,50,52,49,50,55,48,50,53,49,50,56,52,52,50,54,36,47,74,68,64,67,72,64,78,55,69,71,42,63,74,69,30,66,44,43,68,74,67,77,40,62,93,55,56,80,74,68,52,75,83,63,53,81,68,70,76,76,115

InterPro domains:
  IPR024041 Ammonium transporter AmtB-like domain [PF00909] (32-181)
  IPR029020 Ammonium/urea transporter [G3DSA:1.10.3430.10] (28-194)